Protein AF-J9V862-F1 (afdb_monomer_lite)

Sequence (264 aa):
IEDYFITWKEKFWPTVCDFFGIESTGEDVLMRQYRLLEQPDVGADRIYTGEVARLHSLQTQRPPFDAKNPFLAPIKVNRELHKAGDRSCMHVEFDIEGSKMRYEAGDHLAMYPVNDRDLVERLGKLCNADLETIFSLINTDTDSSKKHPFPCPTTYRTALTHYLEITALPRTHILKELAEYCTEEKDKEFLRFISSTAPEGKAKYQEWIQDSSRNVVHVLEDIPSCHPPIDHVCELLPRLQPRYYSISSSSKLHPTTVHVTAVL

Radius of gyration: 21.97 Å; chains: 1; bounding box: 52×50×64 Å

Secondary structure (DSSP, 8-state):
-HHHHHHHHHHHHHHHHHHHTPPP--------SEEEEE-TT--GGGSBSS-SSSTTTTTS--SPPBTTB-----EEEEEE--SSSS--EEEEEEE-TTS-----TT-EEEE-----HHHHHHHHHHTT--TT-EEEEEES-SS-S--SSSSSSEEHHHIIIIIB-SSSPPPHHHHHHHHTTBSSHHHHHHHHHHTSSSHHHHHHHIIIIIITT--HHHHHHH-TTB---HHHHHHHSPBPPPEEEEB-S-TTT-TTEEEEEEE-

Foldseek 3Di:
DLLVVVVCVVVVPVVVCVVVVHDDPPDPDPDDQWDKDFDPPDDPQQAAQQQQADRCLQVVPDDDADPNRHDPWDWPDWDFPDPDDDWTKIKIKTFQPPNPDFDFQFDKDWAQAWDDQVLLVLLCVLLVHDQQTFMFTAGPPPVDPCGGLGDDRYGNSSLNTRWFDQQDQARLVNLLVQLVQAPDVVLSVLSPQLSDSDPVSVVCVCVPGPVVSDGPSNSSVVRVRRRDNSVVVSSRTHTRGIDMFRFPDGCVVVVRMTMGIGID

InterPro domains:
  IPR003097 Sulfite reductase [NADPH] flavoprotein alpha-component-like, FAD-binding [PF00667] (63-263)
  IPR017927 FAD-binding domain, ferredoxin reductase-type [PS51384] (68-264)
  IPR017938 Riboflavin synthase-like beta-barrel [SSF63380] (33-262)
  IPR023173 NADPH-cytochrome p450 reductase, FAD-binding, alpha-helical domain superfamily [G3DSA:1.20.990.10] (113-241)

Organism: Anopheles funestus (NCBI:txid62324)

Structure (mmCIF, N/CA/C/O backbone):
data_AF-J9V862-F1
#
_entry.id   AF-J9V862-F1
#
loop_
_atom_site.group_PDB
_atom_site.id
_atom_site.type_symbol
_atom_site.label_atom_id
_atom_site.label_alt_id
_atom_site.label_comp_id
_atom_site.label_asym_id
_atom_site.label_entity_id
_atom_site.label_seq_id
_atom_site.pdbx_PDB_ins_code
_atom_site.Cartn_x
_atom_site.Cartn_y
_atom_site.Cartn_z
_atom_site.occupancy
_atom_site.B_iso_or_equiv
_atom_site.auth_seq_id
_atom_site.auth_comp_id
_atom_site.auth_asym_id
_atom_site.auth_atom_id
_atom_site.pdbx_PDB_model_num
ATOM 1 N N . ILE A 1 1 ? -4.295 -14.316 -12.421 1.00 65.81 1 ILE A N 1
ATOM 2 C CA . ILE A 1 1 ? -5.032 -13.102 -12.876 1.00 65.81 1 ILE A CA 1
ATOM 3 C C . ILE A 1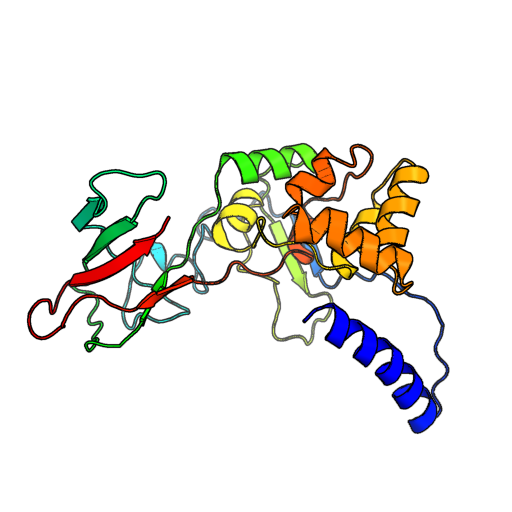 1 ? -4.152 -12.267 -13.800 1.00 65.81 1 ILE A C 1
ATOM 5 O O . ILE A 1 1 ? -4.614 -11.941 -14.884 1.00 65.81 1 ILE A O 1
ATOM 9 N N . GLU A 1 2 ? -2.901 -11.985 -13.417 1.00 75.38 2 GLU A N 1
ATOM 10 C CA . GLU A 1 2 ? -1.942 -11.237 -14.249 1.00 75.38 2 GLU A CA 1
ATOM 11 C C . GLU A 1 2 ? -1.757 -11.855 -15.649 1.00 75.38 2 GLU A C 1
ATOM 13 O O . GLU A 1 2 ? -1.986 -11.174 -16.645 1.00 75.38 2 GLU A O 1
ATOM 18 N N . ASP A 1 3 ? -1.487 -13.162 -15.744 1.00 78.50 3 ASP A N 1
ATOM 19 C CA . ASP A 1 3 ? -1.297 -13.836 -17.042 1.00 78.50 3 ASP A CA 1
ATOM 20 C C . ASP A 1 3 ? -2.509 -13.735 -17.971 1.00 78.50 3 ASP A C 1
ATOM 22 O O . ASP A 1 3 ? -2.362 -13.476 -19.165 1.00 78.50 3 ASP A O 1
ATOM 26 N N . TYR A 1 4 ? -3.721 -13.887 -17.425 1.00 85.06 4 TYR A N 1
ATOM 27 C CA . TYR A 1 4 ? -4.956 -13.741 -18.196 1.00 85.06 4 TYR A CA 1
ATOM 28 C C . TYR A 1 4 ? -5.109 -12.322 -18.746 1.00 85.06 4 TYR A C 1
ATOM 30 O O . TYR A 1 4 ? -5.495 -12.156 -19.903 1.00 85.06 4 TYR A O 1
ATOM 38 N N . PHE A 1 5 ? -4.787 -11.304 -17.940 1.00 87.50 5 PHE A N 1
ATOM 39 C CA . PHE A 1 5 ? -4.826 -9.913 -18.380 1.00 87.50 5 PHE A CA 1
ATOM 40 C C . PHE A 1 5 ? -3.790 -9.640 -19.473 1.00 87.50 5 PHE A C 1
ATOM 42 O O . PHE A 1 5 ? -4.133 -9.032 -20.484 1.00 87.50 5 PHE A O 1
ATOM 49 N N . ILE A 1 6 ? -2.554 -10.124 -19.316 1.00 83.88 6 ILE A N 1
ATOM 50 C CA . ILE A 1 6 ? -1.487 -9.951 -20.311 1.00 83.88 6 ILE A CA 1
ATOM 51 C C . ILE A 1 6 ? -1.879 -10.613 -21.635 1.00 83.88 6 ILE A C 1
ATOM 53 O O . ILE A 1 6 ? -1.882 -9.948 -22.668 1.00 83.88 6 ILE A O 1
ATOM 57 N N . THR A 1 7 ? -2.293 -11.883 -21.606 1.00 86.12 7 THR A N 1
ATOM 58 C CA . THR A 1 7 ? -2.703 -12.616 -22.813 1.00 86.12 7 THR A CA 1
ATOM 59 C C . THR A 1 7 ? -3.922 -11.994 -23.492 1.00 86.12 7 THR A C 1
ATOM 61 O O . THR A 1 7 ? -4.028 -12.025 -24.718 1.00 86.12 7 THR A O 1
ATOM 64 N N . TRP A 1 8 ? -4.848 -11.416 -22.725 1.00 91.56 8 TRP A N 1
ATOM 65 C CA . TRP A 1 8 ? -5.950 -10.644 -23.291 1.00 91.56 8 TRP A CA 1
ATOM 66 C C . TRP A 1 8 ? -5.458 -9.335 -23.927 1.00 91.56 8 TRP A C 1
ATOM 68 O O . TRP A 1 8 ? -5.809 -9.054 -25.072 1.00 91.56 8 TRP A O 1
ATOM 78 N N . LYS A 1 9 ? -4.604 -8.570 -23.233 1.00 88.88 9 LYS A N 1
ATOM 79 C CA . LYS A 1 9 ? -4.073 -7.272 -23.686 1.00 88.88 9 LYS A CA 1
ATOM 80 C C . LYS A 1 9 ? -3.303 -7.395 -25.004 1.00 88.88 9 LYS A C 1
ATOM 82 O O . LYS A 1 9 ? -3.481 -6.560 -25.887 1.00 88.88 9 LYS A O 1
ATOM 87 N N . GLU A 1 10 ? -2.496 -8.447 -25.147 1.00 86.31 10 GLU A N 1
ATOM 88 C CA . GLU A 1 10 ? -1.728 -8.737 -26.368 1.00 86.31 10 GLU A CA 1
ATOM 89 C C . GLU A 1 10 ? -2.613 -8.986 -27.591 1.00 86.31 10 GLU A C 1
ATOM 91 O O . GLU A 1 10 ? -2.208 -8.691 -28.708 1.00 86.31 10 GLU A O 1
ATOM 96 N N . LYS A 1 11 ? -3.827 -9.508 -27.394 1.00 90.06 11 LYS A N 1
ATOM 97 C CA . LYS A 1 11 ? -4.799 -9.698 -28.480 1.00 90.06 11 LYS A CA 1
ATOM 98 C C . LYS A 1 11 ? -5.657 -8.458 -28.698 1.00 90.06 11 LYS A C 1
ATOM 100 O O . LYS A 1 11 ? -6.046 -8.164 -29.826 1.00 90.06 11 LYS A O 1
ATOM 105 N N . PHE A 1 12 ? -5.958 -7.742 -27.618 1.00 93.69 12 PHE A N 1
ATOM 106 C CA . PHE A 1 12 ? -6.838 -6.583 -27.622 1.00 93.69 12 PHE A CA 1
ATOM 107 C C . PHE A 1 12 ? -6.292 -5.445 -28.487 1.00 93.69 12 PHE A C 1
ATOM 109 O O . PHE A 1 12 ? -6.990 -5.003 -29.394 1.00 93.69 12 PHE A O 1
ATOM 116 N N . TRP A 1 13 ? -5.055 -4.995 -28.252 1.00 90.88 13 TRP A N 1
ATOM 117 C CA . TRP A 1 13 ? -4.521 -3.825 -28.959 1.00 90.88 13 TRP A CA 1
ATOM 118 C C . TRP A 1 13 ? -4.380 -4.018 -30.474 1.00 90.88 13 TRP A C 1
ATOM 120 O O . TRP A 1 13 ? -4.854 -3.141 -31.193 1.00 90.88 13 TRP A O 1
ATOM 130 N N . PRO A 1 14 ? -3.852 -5.150 -30.989 1.00 90.69 14 PRO A N 1
ATOM 131 C CA . PRO A 1 14 ? -3.863 -5.414 -32.428 1.00 90.69 14 PRO A CA 1
ATOM 132 C C . PRO A 1 14 ? -5.276 -5.393 -33.018 1.00 90.69 14 PRO A C 1
ATOM 134 O O . PRO A 1 14 ? -5.509 -4.752 -34.034 1.00 90.69 14 PRO A O 1
ATOM 137 N N . THR A 1 15 ? -6.250 -5.993 -32.321 1.00 93.94 15 THR A N 1
ATOM 138 C CA . THR A 1 15 ? -7.655 -5.993 -32.765 1.00 93.94 15 THR A CA 1
ATOM 139 C C . THR A 1 15 ? -8.232 -4.573 -32.850 1.00 93.94 15 THR A C 1
ATOM 141 O O . THR A 1 15 ? -8.989 -4.261 -33.766 1.00 93.94 15 THR A O 1
ATOM 144 N N . VAL A 1 16 ? -7.885 -3.697 -31.902 1.00 94.88 16 VAL A N 1
ATOM 145 C CA . VAL A 1 16 ? -8.297 -2.283 -31.903 1.00 94.88 16 VAL A CA 1
ATOM 146 C C . VAL A 1 16 ? -7.643 -1.523 -33.059 1.00 94.88 16 VAL A C 1
ATOM 148 O O . VAL A 1 16 ? -8.340 -0.808 -33.777 1.00 94.88 16 VAL A O 1
ATOM 151 N N . CYS A 1 17 ? -6.334 -1.694 -33.261 1.00 93.19 17 CYS A N 1
ATOM 152 C CA . CYS A 1 17 ? -5.597 -1.097 -34.376 1.00 93.19 17 CYS A CA 1
ATOM 153 C C . CYS A 1 17 ? -6.209 -1.484 -35.727 1.00 93.19 17 CYS A C 1
ATOM 155 O O . CYS A 1 17 ? -6.505 -0.600 -36.530 1.00 93.19 17 CYS A O 1
ATOM 157 N N . ASP A 1 18 ? -6.492 -2.774 -35.929 1.00 94.31 18 ASP A N 1
ATOM 158 C CA . ASP A 1 18 ? -7.113 -3.289 -37.152 1.00 94.31 18 ASP A CA 1
ATOM 159 C C . ASP A 1 18 ? -8.517 -2.707 -37.369 1.00 94.31 18 ASP A C 1
ATOM 161 O O . ASP A 1 18 ? -8.862 -2.296 -38.477 1.00 94.31 18 ASP A O 1
ATOM 165 N N . PHE A 1 19 ? -9.335 -2.634 -36.313 1.00 96.44 19 PHE A N 1
ATOM 166 C CA . PHE A 1 19 ? -10.707 -2.131 -36.409 1.00 96.44 19 PHE A CA 1
ATOM 167 C C . PHE A 1 19 ? -10.773 -0.634 -36.743 1.00 96.44 19 PHE A C 1
ATOM 169 O O . PHE A 1 19 ? -11.616 -0.217 -37.538 1.00 96.44 19 PHE A O 1
ATOM 176 N N . PHE A 1 20 ? -9.905 0.180 -36.138 1.00 96.62 20 PHE A N 1
ATOM 177 C CA . PHE A 1 20 ? -9.892 1.631 -36.346 1.00 96.62 20 PHE A CA 1
ATOM 178 C C . PHE A 1 20 ? -8.944 2.090 -37.465 1.00 96.62 20 PHE A C 1
ATOM 180 O O . PHE A 1 20 ? -8.918 3.281 -37.770 1.00 96.62 20 PHE A O 1
ATOM 187 N N . GLY A 1 21 ? -8.180 1.181 -38.083 1.00 94.31 21 GLY A N 1
ATOM 188 C CA . GLY A 1 21 ? -7.193 1.515 -39.114 1.00 94.31 21 GLY A CA 1
ATOM 189 C C . GLY A 1 21 ? -6.036 2.369 -38.583 1.00 94.31 21 GLY A C 1
ATOM 190 O O . GLY A 1 21 ? -5.587 3.285 -39.267 1.00 94.31 21 GLY A O 1
ATOM 191 N N . ILE A 1 22 ? -5.600 2.113 -37.346 1.00 93.94 22 ILE A N 1
ATOM 192 C CA . ILE A 1 22 ? -4.531 2.859 -36.669 1.00 93.94 22 ILE A CA 1
ATOM 193 C C . ILE A 1 22 ? -3.251 2.024 -36.690 1.00 93.94 22 ILE A C 1
ATOM 195 O O . ILE A 1 22 ? -3.244 0.890 -36.214 1.00 93.94 22 ILE A O 1
ATOM 199 N N . GLU A 1 23 ? -2.152 2.601 -37.170 1.00 86.31 23 GLU A N 1
ATOM 200 C CA . GLU A 1 23 ? -0.832 1.975 -37.082 1.00 86.31 23 GLU A CA 1
ATOM 201 C C . GLU A 1 23 ? -0.247 2.143 -35.674 1.00 86.31 23 GLU A C 1
ATOM 203 O O . GLU A 1 23 ? -0.228 3.239 -35.110 1.00 86.31 23 GLU A O 1
ATOM 208 N N . SER A 1 24 ? 0.236 1.046 -35.091 1.00 79.94 24 SER A N 1
ATOM 209 C CA . SER A 1 24 ? 0.990 1.104 -33.841 1.00 79.94 24 SER A CA 1
ATOM 210 C C . SER A 1 24 ? 2.386 1.655 -34.116 1.00 79.94 24 SER A C 1
ATOM 212 O O . SER A 1 24 ? 3.077 1.169 -35.008 1.00 79.94 24 SER A O 1
ATOM 214 N N . THR A 1 25 ? 2.835 2.620 -33.315 1.00 75.56 25 THR A N 1
ATOM 215 C CA . THR A 1 25 ? 4.217 3.118 -33.374 1.00 75.56 25 THR A CA 1
ATOM 216 C C . THR A 1 25 ? 5.233 2.087 -32.877 1.00 75.56 25 THR A C 1
ATOM 218 O O . THR A 1 25 ? 6.427 2.281 -33.064 1.00 75.56 25 THR A O 1
ATOM 221 N N . GLY A 1 26 ? 4.785 0.990 -32.247 1.00 64.62 26 GLY A N 1
ATOM 222 C CA . GLY A 1 26 ? 5.646 -0.084 -31.736 1.00 64.62 26 GLY A CA 1
ATOM 223 C C . GLY A 1 26 ? 6.541 0.315 -30.557 1.00 64.62 26 GLY A C 1
ATOM 224 O O . GLY A 1 26 ? 7.265 -0.527 -30.029 1.00 64.62 26 GLY A O 1
ATOM 225 N N . GLU A 1 27 ? 6.492 1.574 -30.125 1.00 61.88 27 GLU A N 1
ATOM 226 C CA . GLU A 1 27 ? 7.289 2.085 -29.019 1.00 61.88 27 GLU A CA 1
ATOM 227 C C . GLU A 1 27 ? 6.537 1.888 -27.700 1.00 61.88 27 GLU A C 1
ATOM 229 O O . GLU A 1 27 ? 5.547 2.563 -27.412 1.00 61.88 27 GLU A O 1
ATOM 234 N N . ASP A 1 28 ? 7.032 0.971 -26.868 1.00 65.00 28 ASP A N 1
ATOM 235 C CA . ASP A 1 28 ? 6.706 0.955 -25.443 1.00 65.00 28 ASP A CA 1
ATOM 236 C C . ASP A 1 28 ? 7.384 2.162 -24.779 1.00 65.00 28 ASP A C 1
ATOM 238 O O . ASP A 1 28 ? 8.475 2.059 -24.216 1.00 65.00 28 ASP A O 1
ATOM 242 N N . VAL A 1 29 ? 6.755 3.333 -24.881 1.00 68.25 29 VAL A N 1
ATOM 243 C CA . VAL A 1 29 ? 7.238 4.534 -24.199 1.00 68.25 29 VAL A CA 1
ATOM 244 C C . VAL A 1 29 ? 6.840 4.443 -22.731 1.00 68.25 29 VAL A C 1
ATOM 246 O O . VAL A 1 29 ? 5.661 4.546 -22.386 1.00 68.25 29 VAL A O 1
ATOM 249 N N . LEU A 1 30 ? 7.831 4.268 -21.860 1.00 76.25 30 LEU A N 1
ATOM 250 C CA . LEU A 1 30 ? 7.638 4.384 -20.420 1.00 76.25 30 LEU A CA 1
ATOM 251 C C . LEU A 1 30 ? 7.432 5.867 -20.086 1.00 76.25 30 LEU A C 1
ATOM 253 O O . LEU A 1 30 ? 8.374 6.663 -20.086 1.00 76.25 30 LEU A O 1
ATOM 257 N N . MET A 1 31 ? 6.175 6.261 -19.886 1.00 85.62 31 MET A N 1
ATOM 258 C CA . MET A 1 31 ? 5.800 7.630 -19.539 1.00 85.62 31 MET A CA 1
ATOM 259 C C . MET A 1 31 ? 5.278 7.687 -18.116 1.00 85.62 31 MET A C 1
ATOM 261 O O . MET A 1 31 ? 4.327 6.995 -17.757 1.00 85.62 31 MET A O 1
ATOM 265 N N . ARG A 1 32 ? 5.854 8.599 -17.335 1.00 93.81 32 ARG A N 1
ATOM 266 C CA . ARG A 1 32 ? 5.385 8.871 -15.983 1.00 93.81 32 ARG A CA 1
ATOM 267 C C . ARG A 1 32 ? 4.006 9.514 -15.987 1.00 93.81 32 ARG A C 1
ATOM 269 O O . ARG A 1 32 ? 3.769 10.531 -16.642 1.00 93.81 32 ARG A O 1
ATOM 276 N N . GLN A 1 33 ? 3.115 8.943 -15.190 1.00 95.62 33 GLN A N 1
ATOM 277 C CA . GLN A 1 33 ? 1.781 9.464 -14.933 1.00 95.62 33 GLN A CA 1
ATOM 278 C C . GLN A 1 33 ? 1.810 10.632 -13.941 1.00 95.62 33 GLN A C 1
ATOM 280 O O . GLN A 1 33 ? 0.914 11.476 -13.962 1.00 95.62 33 GLN A O 1
ATOM 285 N N . TYR A 1 34 ? 2.818 10.709 -13.069 1.00 97.94 34 TYR A N 1
ATOM 286 C CA . TYR A 1 34 ? 2.935 11.794 -12.100 1.00 97.94 34 TYR A CA 1
ATOM 287 C C . TYR A 1 34 ? 4.297 12.476 -12.186 1.00 97.94 34 TYR A C 1
ATOM 289 O O . TYR A 1 34 ? 5.336 11.843 -12.354 1.00 97.94 34 TYR A O 1
ATOM 297 N N . ARG A 1 35 ? 4.293 13.799 -12.019 1.00 97.50 35 ARG A N 1
ATOM 298 C CA . ARG A 1 35 ? 5.508 14.586 -11.804 1.00 97.50 35 ARG A CA 1
ATOM 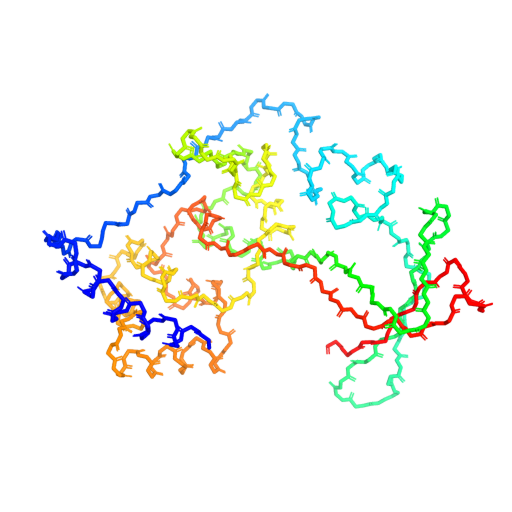299 C C . ARG A 1 35 ? 5.760 14.767 -10.310 1.00 97.50 35 ARG A C 1
ATOM 301 O O . ARG A 1 35 ? 4.823 15.033 -9.550 1.00 97.50 35 ARG A O 1
ATOM 308 N N . LEU A 1 36 ? 7.024 14.682 -9.913 1.00 98.50 36 LEU A N 1
ATOM 309 C CA . LEU A 1 36 ? 7.473 14.980 -8.559 1.00 98.50 36 LEU A CA 1
ATOM 310 C C . LEU A 1 36 ? 7.444 16.491 -8.291 1.00 98.50 36 LEU A C 1
ATOM 312 O O . LEU A 1 36 ? 7.844 17.302 -9.129 1.00 98.50 36 LEU A O 1
ATOM 316 N N . LEU A 1 37 ? 6.979 16.864 -7.102 1.00 98.25 37 LEU A N 1
ATOM 317 C CA . LEU A 1 37 ? 7.149 18.187 -6.520 1.00 98.25 37 LEU A CA 1
ATOM 318 C C . LEU A 1 37 ? 7.601 18.021 -5.067 1.00 98.25 37 LEU A C 1
ATOM 320 O O . LEU A 1 37 ? 6.791 17.649 -4.219 1.00 98.25 37 LEU A O 1
ATOM 324 N N . GLU A 1 38 ? 8.867 18.308 -4.780 1.00 97.88 38 GLU A N 1
ATOM 325 C CA . GLU A 1 38 ? 9.378 18.399 -3.408 1.00 97.88 38 GLU A CA 1
ATOM 326 C C . GLU A 1 38 ? 8.973 19.729 -2.770 1.00 97.88 38 GLU A C 1
ATOM 328 O O . GLU A 1 38 ? 8.908 20.767 -3.435 1.00 97.88 38 GLU A O 1
ATOM 333 N N . GLN A 1 39 ? 8.632 19.692 -1.483 1.00 95.88 39 GLN A N 1
ATOM 334 C CA . GLN A 1 39 ? 8.002 20.813 -0.788 1.00 95.88 39 GLN A CA 1
ATOM 335 C C . GLN A 1 39 ? 8.539 20.972 0.649 1.00 95.88 39 GLN A C 1
ATOM 337 O O . GLN A 1 39 ? 7.772 20.819 1.603 1.00 95.88 39 GLN A O 1
ATOM 342 N N . PRO A 1 40 ? 9.835 21.298 0.827 1.00 93.75 40 PRO A N 1
ATOM 343 C CA . PRO A 1 40 ? 10.483 21.344 2.144 1.00 93.75 40 PRO A CA 1
ATOM 344 C C . PRO A 1 40 ? 9.881 22.388 3.101 1.00 93.75 40 PRO A C 1
ATOM 346 O O . PRO A 1 40 ? 9.908 22.198 4.312 1.00 93.75 40 PRO A O 1
ATOM 349 N N . ASP A 1 41 ? 9.286 23.461 2.570 1.00 94.69 41 ASP A N 1
ATOM 350 C CA . ASP A 1 41 ? 8.751 24.580 3.363 1.00 94.69 41 ASP A CA 1
ATOM 351 C C . ASP A 1 41 ? 7.252 24.444 3.706 1.00 94.69 41 ASP A C 1
ATOM 353 O O . ASP A 1 41 ? 6.609 25.386 4.189 1.00 94.69 41 ASP A O 1
ATOM 357 N N . VAL A 1 42 ? 6.631 23.293 3.420 1.00 94.69 42 VAL A N 1
ATOM 358 C CA . VAL A 1 42 ? 5.222 23.074 3.765 1.00 94.69 42 VAL A CA 1
ATOM 359 C C . VAL A 1 42 ? 5.084 22.913 5.276 1.00 94.69 42 VAL A C 1
ATOM 361 O O . VAL A 1 42 ? 5.603 21.978 5.871 1.00 94.69 42 VAL A O 1
ATOM 364 N N . GLY A 1 43 ? 4.341 23.830 5.899 1.00 94.62 43 GLY A N 1
ATOM 365 C CA . GLY A 1 43 ? 3.949 23.721 7.307 1.00 94.62 43 GLY A CA 1
ATOM 366 C C . GLY A 1 43 ? 3.317 22.366 7.645 1.00 94.62 43 GLY A C 1
ATOM 367 O O . GLY A 1 43 ? 2.507 21.843 6.878 1.00 94.62 43 GLY A O 1
ATOM 368 N N . ALA A 1 44 ? 3.682 21.816 8.806 1.00 93.06 44 ALA A N 1
ATOM 369 C CA . ALA A 1 44 ? 3.274 20.483 9.257 1.00 93.06 44 ALA A CA 1
ATOM 370 C C . ALA A 1 44 ? 1.747 20.286 9.317 1.00 93.06 44 ALA A C 1
ATOM 372 O O . ALA A 1 44 ? 1.249 19.182 9.127 1.00 93.06 44 ALA A O 1
ATOM 373 N N . ASP A 1 45 ? 0.989 21.367 9.505 1.00 94.94 45 ASP A N 1
ATOM 374 C CA . ASP A 1 45 ? -0.474 21.394 9.488 1.00 94.94 45 ASP A CA 1
ATOM 375 C C . ASP A 1 45 ? -1.087 21.155 8.098 1.00 94.94 45 ASP A C 1
ATOM 377 O O . ASP A 1 45 ? -2.306 21.065 7.977 1.00 94.94 45 ASP A O 1
ATOM 381 N N . ARG A 1 46 ? -0.276 21.056 7.042 1.00 97.00 46 ARG A N 1
ATOM 382 C CA . ARG A 1 46 ? -0.718 20.772 5.668 1.00 97.00 46 ARG A CA 1
ATOM 383 C C . ARG A 1 46 ? -0.236 19.419 5.143 1.00 97.00 46 ARG A C 1
ATOM 385 O O . ARG A 1 46 ? -0.534 19.088 3.998 1.00 97.00 46 ARG A O 1
ATOM 392 N N . ILE A 1 47 ? 0.492 18.656 5.958 1.00 98.12 47 ILE A N 1
ATOM 393 C CA . ILE A 1 47 ? 1.112 17.385 5.576 1.00 98.12 47 ILE A CA 1
ATOM 394 C C . ILE A 1 47 ? 0.234 16.232 6.057 1.00 98.12 47 ILE A C 1
ATOM 396 O O . ILE A 1 47 ? -0.104 16.152 7.235 1.00 98.12 47 ILE A O 1
ATOM 400 N N . TYR A 1 48 ? -0.111 15.322 5.151 1.00 98.62 48 TYR A N 1
ATOM 401 C CA . TYR A 1 48 ? -0.781 14.077 5.508 1.00 98.62 48 TYR A CA 1
ATOM 402 C C . TYR A 1 48 ? 0.171 13.145 6.257 1.00 98.62 48 TYR A C 1
ATOM 404 O O . TYR A 1 48 ? 1.311 12.945 5.832 1.00 98.62 48 TYR A O 1
ATOM 412 N N . THR A 1 49 ? -0.335 12.519 7.317 1.00 98.12 49 THR A N 1
ATOM 413 C CA . THR A 1 49 ? 0.418 11.681 8.270 1.00 98.12 49 THR A CA 1
ATOM 414 C C . THR A 1 49 ? -0.131 10.253 8.387 1.00 98.12 49 THR A C 1
ATOM 416 O O . THR A 1 49 ? 0.250 9.510 9.285 1.00 98.12 49 THR A O 1
ATOM 419 N N . GLY A 1 50 ? -1.017 9.852 7.472 1.00 97.88 50 GLY A N 1
ATOM 420 C CA . GLY A 1 50 ? -1.590 8.504 7.385 1.00 97.88 50 GLY A CA 1
ATOM 421 C C . GLY A 1 50 ? -3.103 8.493 7.155 1.00 97.88 50 GLY A C 1
ATOM 422 O O . GLY A 1 50 ? -3.700 7.428 7.001 1.00 97.88 50 GLY A O 1
ATOM 423 N N . GLU A 1 51 ? -3.752 9.660 7.129 1.00 97.94 51 GLU A N 1
ATOM 424 C CA . GLU A 1 51 ? -5.188 9.770 6.899 1.00 97.94 51 GLU A CA 1
ATOM 425 C C . GLU A 1 51 ? -5.581 9.312 5.491 1.00 97.94 51 GLU A C 1
ATOM 427 O O . GLU A 1 51 ? -4.913 9.609 4.506 1.00 97.94 51 GLU A O 1
ATOM 432 N N . VAL A 1 52 ? -6.723 8.629 5.371 1.00 96.56 52 VAL A N 1
ATOM 433 C CA . VAL A 1 52 ? -7.144 8.010 4.101 1.00 96.56 52 VAL A CA 1
ATOM 434 C C . VAL A 1 52 ? -7.559 9.039 3.045 1.00 96.56 52 VAL A C 1
ATOM 436 O O . VAL A 1 52 ? -7.345 8.818 1.850 1.00 96.56 52 VAL A O 1
ATOM 439 N N . ALA A 1 53 ? -8.192 10.138 3.465 1.00 95.38 53 ALA A N 1
ATOM 440 C CA . ALA A 1 53 ? -8.771 11.110 2.539 1.00 95.38 53 ALA A CA 1
ATOM 441 C C . ALA A 1 53 ? -8.691 12.554 3.033 1.00 95.38 53 ALA A C 1
ATOM 443 O O . ALA A 1 53 ? -8.144 13.404 2.340 1.00 95.38 53 ALA A O 1
ATOM 444 N N . ARG A 1 54 ? -9.267 12.859 4.201 1.00 96.69 54 ARG A N 1
ATOM 445 C CA . ARG A 1 54 ? -9.310 14.226 4.727 1.00 96.69 54 ARG A CA 1
ATOM 446 C C . ARG A 1 54 ? -8.143 14.456 5.683 1.00 96.69 54 ARG A C 1
ATOM 448 O O . ARG A 1 54 ? -8.004 13.734 6.663 1.00 96.69 54 ARG A O 1
ATOM 455 N N . LEU A 1 55 ? -7.380 15.514 5.436 1.00 97.56 55 LEU A N 1
ATOM 456 C CA . LEU A 1 55 ? -6.302 15.949 6.318 1.00 97.56 55 LEU A CA 1
ATOM 457 C C . LEU A 1 55 ? -6.792 16.147 7.766 1.00 97.56 55 LEU A C 1
ATOM 459 O O . LEU A 1 55 ? -7.867 16.717 7.992 1.00 97.56 55 LEU A O 1
ATOM 463 N N . HIS A 1 56 ? -6.007 15.664 8.730 1.00 96.69 56 HIS A N 1
ATOM 464 C CA . HIS A 1 56 ? -6.285 15.658 10.170 1.00 96.69 56 HIS A CA 1
ATOM 465 C C . HIS A 1 56 ? -7.504 14.837 10.602 1.00 96.69 56 HIS A C 1
ATOM 467 O O . HIS A 1 56 ? -7.932 14.947 11.753 1.00 96.69 56 HIS A O 1
ATOM 473 N N . SER A 1 57 ? -8.091 13.997 9.737 1.00 97.19 57 SER A N 1
ATOM 474 C CA . SER A 1 57 ? -9.260 13.187 10.115 1.00 97.19 57 SER A CA 1
ATOM 475 C C . SER A 1 57 ? -8.948 12.175 11.214 1.00 97.19 57 SER A C 1
ATOM 477 O O . SER A 1 57 ? -9.821 11.884 12.027 1.00 97.19 57 SER A O 1
ATOM 479 N N . LEU A 1 58 ? -7.714 11.668 11.282 1.00 95.88 58 LEU A N 1
ATOM 480 C CA . LEU A 1 58 ? -7.273 10.768 12.352 1.00 95.88 58 LEU A CA 1
ATOM 481 C C . LEU A 1 58 ? -7.073 11.496 13.692 1.00 95.88 58 LEU A C 1
ATOM 483 O O . LEU A 1 58 ? -7.262 10.894 14.742 1.00 95.88 58 LEU A O 1
ATOM 487 N N . GLN A 1 59 ? -6.773 12.798 13.675 1.00 95.06 59 GLN A N 1
ATOM 488 C CA . GLN A 1 59 ? -6.656 13.618 14.889 1.00 95.06 59 GLN A CA 1
ATOM 489 C C . GLN A 1 59 ? -8.026 14.123 15.364 1.00 95.06 59 GLN A C 1
ATOM 491 O O . GLN A 1 59 ? -8.330 14.129 16.553 1.00 95.06 59 GLN A O 1
ATOM 496 N N . THR A 1 60 ? -8.876 14.548 14.424 1.00 95.94 60 THR A N 1
ATOM 497 C CA . THR A 1 60 ? -10.221 15.069 14.694 1.00 95.94 60 THR A CA 1
ATOM 498 C C . THR A 1 60 ? -11.276 14.132 14.116 1.00 95.94 60 THR A C 1
ATOM 500 O O . THR A 1 60 ? -11.824 14.359 13.033 1.00 95.94 60 THR A O 1
ATOM 503 N N . GLN A 1 61 ? -11.595 13.089 14.875 1.00 96.94 61 GLN A N 1
ATOM 504 C CA . GLN A 1 61 ? -12.572 12.071 14.498 1.00 96.94 61 GLN A CA 1
ATOM 505 C C . GLN A 1 61 ? -14.003 12.618 14.600 1.00 96.94 61 GLN A C 1
ATOM 507 O O . GLN A 1 61 ? -14.446 13.068 15.659 1.00 96.94 61 GLN A O 1
ATOM 512 N N . ARG A 1 62 ? -14.744 12.595 13.487 1.00 95.81 62 ARG A N 1
ATOM 513 C CA . ARG A 1 62 ? -16.155 13.013 13.434 1.00 95.81 62 ARG A CA 1
ATOM 514 C C . ARG A 1 62 ? -16.978 11.980 12.664 1.00 95.81 62 ARG A C 1
ATOM 516 O O . ARG A 1 62 ? -16.583 11.664 11.545 1.00 95.81 62 ARG A O 1
ATOM 523 N N . PRO A 1 63 ? -18.110 11.496 13.205 1.00 95.69 63 PRO A N 1
ATOM 524 C CA . PRO A 1 63 ? -18.986 10.581 12.481 1.00 95.69 63 PRO A CA 1
ATOM 525 C C . PRO A 1 63 ? -19.690 11.284 11.299 1.00 95.69 63 PRO A C 1
ATOM 527 O O . PRO A 1 63 ? -19.855 12.508 11.336 1.00 95.69 63 PRO A O 1
ATOM 530 N N . PRO A 1 64 ? -20.182 10.534 10.294 1.00 96.62 64 PRO A N 1
ATOM 531 C CA . PRO A 1 64 ? -20.127 9.073 10.187 1.00 96.62 64 PRO A CA 1
ATOM 532 C C . PRO A 1 64 ? -18.722 8.556 9.845 1.00 96.62 64 PRO A C 1
ATOM 534 O O . PRO A 1 64 ? -17.928 9.262 9.222 1.00 96.62 64 PRO A O 1
ATOM 537 N N . PHE A 1 65 ? -18.430 7.327 10.275 1.00 98.00 65 PHE A N 1
ATOM 538 C CA . PHE A 1 65 ? -17.193 6.624 9.941 1.00 98.00 65 PHE A CA 1
ATOM 539 C C . PHE A 1 65 ? -17.456 5.611 8.828 1.00 98.00 65 PHE A C 1
ATOM 541 O O . PHE A 1 65 ? -18.445 4.879 8.871 1.00 98.00 65 PHE A O 1
ATOM 548 N N . ASP A 1 66 ? -16.588 5.608 7.824 1.00 97.25 66 ASP A N 1
ATOM 549 C CA . ASP A 1 66 ? -16.678 4.777 6.625 1.00 97.25 66 ASP A CA 1
ATOM 550 C C . ASP A 1 66 ? -15.276 4.540 6.031 1.00 97.25 66 ASP A C 1
ATOM 552 O O . ASP A 1 66 ? -14.260 4.871 6.643 1.00 97.25 66 ASP A O 1
ATOM 556 N N . ALA A 1 67 ? -15.198 3.983 4.820 1.00 96.62 67 ALA A N 1
ATOM 557 C CA . ALA A 1 67 ? -13.925 3.709 4.151 1.00 96.62 67 ALA A CA 1
ATOM 558 C C . ALA A 1 67 ? -13.053 4.962 3.904 1.00 96.62 67 ALA A C 1
ATOM 560 O O . ALA A 1 67 ? -11.840 4.847 3.785 1.00 96.62 67 ALA A O 1
ATOM 561 N N . LYS A 1 68 ? -13.625 6.168 3.811 1.00 96.31 68 LYS A N 1
ATOM 562 C CA . LYS A 1 68 ? -12.868 7.420 3.612 1.00 96.31 68 LYS A CA 1
ATOM 563 C C . LYS A 1 68 ? -12.562 8.138 4.927 1.00 96.31 68 LYS A C 1
ATOM 565 O O . LYS A 1 68 ? -11.721 9.037 4.946 1.00 96.31 68 LYS A O 1
ATOM 570 N N . ASN A 1 69 ? -13.236 7.758 6.006 1.00 97.56 69 ASN A N 1
ATOM 571 C CA . ASN A 1 69 ? -13.077 8.310 7.343 1.00 97.56 69 ASN A CA 1
ATOM 572 C C . ASN A 1 69 ? -13.152 7.171 8.376 1.00 97.56 69 ASN A C 1
ATOM 574 O O . ASN A 1 69 ? -14.197 7.000 9.006 1.00 97.56 69 ASN A O 1
ATOM 578 N N . PRO A 1 70 ? -12.096 6.350 8.521 1.00 97.62 70 PRO A N 1
ATOM 579 C CA . PRO A 1 70 ? -12.114 5.227 9.451 1.00 97.62 70 PRO A CA 1
ATOM 580 C C . PRO A 1 70 ? -12.132 5.707 10.907 1.00 97.62 70 PRO A C 1
ATOM 582 O O . PRO A 1 70 ? -11.585 6.766 11.233 1.00 97.62 70 PRO A O 1
ATOM 585 N N . PHE A 1 71 ? -12.741 4.898 11.777 1.00 98.31 71 PHE A N 1
ATOM 586 C CA . PHE A 1 71 ? -12.722 5.116 13.219 1.00 98.31 71 PHE A CA 1
ATOM 587 C C . PHE A 1 71 ? -11.451 4.527 13.845 1.00 98.31 71 PHE A C 1
ATOM 589 O O . PHE A 1 71 ? -11.142 3.355 13.622 1.00 98.31 71 PHE A O 1
ATOM 596 N N . LEU A 1 72 ? -10.741 5.304 14.663 1.00 97.88 72 LEU A N 1
ATOM 597 C CA . LEU A 1 72 ? -9.605 4.818 15.452 1.00 97.88 72 LEU A CA 1
ATOM 598 C C . LEU A 1 72 ? -10.085 4.088 16.715 1.00 97.88 72 LEU A C 1
ATOM 600 O O . LEU A 1 72 ? -10.076 4.647 17.809 1.00 97.88 72 LEU A O 1
ATOM 604 N N . ALA A 1 73 ? -10.518 2.838 16.545 1.00 98.06 73 ALA A N 1
ATOM 605 C CA . ALA A 1 73 ? -11.009 1.991 17.629 1.00 98.06 73 ALA A CA 1
ATOM 606 C C . ALA A 1 73 ? -9.868 1.501 18.549 1.00 98.06 73 ALA A C 1
ATOM 608 O O . ALA A 1 73 ? -8.968 0.802 18.071 1.00 98.06 73 ALA A O 1
ATOM 609 N N . PRO A 1 74 ? -9.895 1.795 19.864 1.00 98.06 74 PRO A N 1
ATOM 610 C CA . PRO A 1 74 ? -8.955 1.211 20.817 1.00 98.06 74 PRO A CA 1
ATOM 611 C C . PRO A 1 74 ? -9.071 -0.316 20.889 1.00 98.06 74 PRO A C 1
ATOM 613 O O . PRO A 1 74 ? -10.171 -0.868 20.876 1.00 98.06 74 PRO A O 1
ATOM 616 N N . ILE A 1 75 ? -7.941 -1.006 21.040 1.00 98.25 75 ILE A N 1
ATOM 617 C CA . ILE A 1 75 ? -7.922 -2.453 21.285 1.00 98.25 75 ILE A CA 1
ATOM 618 C C . ILE A 1 75 ? -8.112 -2.697 22.787 1.00 98.25 75 ILE A C 1
ATOM 620 O O . ILE A 1 75 ? -7.254 -2.331 23.589 1.00 98.25 75 ILE A O 1
ATOM 624 N N . LYS A 1 76 ? -9.231 -3.323 23.171 1.00 97.88 76 LYS A N 1
ATOM 625 C CA . LYS A 1 76 ? -9.546 -3.684 24.568 1.00 97.88 76 LYS A CA 1
ATOM 626 C C . LYS A 1 76 ? -8.970 -5.039 24.966 1.00 97.88 76 LYS A C 1
ATOM 628 O O . LYS A 1 76 ? -8.534 -5.218 26.099 1.00 97.88 76 LYS A O 1
ATOM 633 N N . VAL A 1 77 ? -8.977 -5.991 24.039 1.00 98.19 77 VAL A N 1
ATOM 634 C CA . VAL A 1 77 ? -8.470 -7.350 24.254 1.00 98.19 77 VAL A CA 1
ATOM 635 C C . VAL A 1 77 ? -7.636 -7.745 23.049 1.00 98.19 77 VAL A C 1
ATOM 637 O O . VAL A 1 77 ? -8.030 -7.490 21.916 1.00 98.19 77 VAL A O 1
ATOM 640 N N . ASN A 1 78 ? -6.500 -8.384 23.306 1.00 97.38 78 ASN A N 1
ATOM 641 C CA . ASN A 1 78 ? -5.666 -9.029 22.303 1.00 97.38 78 ASN A CA 1
ATOM 642 C C . ASN A 1 78 ? -5.038 -10.268 22.948 1.00 97.38 78 ASN A C 1
ATOM 644 O O . ASN A 1 78 ? -4.180 -10.136 23.822 1.00 97.38 78 ASN A O 1
ATOM 648 N N . ARG A 1 79 ? -5.528 -11.462 22.605 1.00 97.00 79 ARG A N 1
ATOM 649 C CA . ARG A 1 79 ? -5.074 -12.709 23.235 1.00 97.00 79 ARG A CA 1
ATOM 650 C C . ARG A 1 79 ? -5.002 -13.863 22.250 1.00 97.00 79 ARG A C 1
ATOM 652 O O . ARG A 1 79 ? -5.848 -13.992 21.369 1.00 97.00 79 ARG A O 1
ATOM 659 N N . GLU A 1 80 ? -4.037 -14.737 22.484 1.00 97.38 80 GLU A N 1
ATOM 660 C CA . GLU A 1 80 ? -3.873 -15.988 21.753 1.00 97.38 80 GLU A CA 1
ATOM 661 C C . GLU A 1 80 ? -5.011 -16.976 22.091 1.00 97.38 80 GLU A C 1
ATOM 663 O O . GLU A 1 80 ? -5.453 -17.095 23.243 1.00 97.38 80 GLU A O 1
ATOM 668 N N . LEU A 1 81 ? -5.513 -17.665 21.067 1.00 96.69 81 LEU A N 1
ATOM 669 C CA . LEU A 1 81 ? -6.534 -18.708 21.157 1.00 96.69 81 LEU A CA 1
ATOM 670 C C . LEU A 1 81 ? -5.919 -20.102 21.114 1.00 96.69 81 LEU A C 1
ATOM 672 O O . LEU A 1 81 ? -6.433 -21.012 21.775 1.00 96.69 81 LEU A O 1
ATOM 676 N N . HIS A 1 82 ? -4.840 -20.289 20.353 1.00 94.75 82 HIS A N 1
ATOM 677 C CA . HIS A 1 82 ? -4.136 -21.559 20.334 1.00 94.75 82 HIS A CA 1
ATOM 678 C C . HIS A 1 82 ? -3.334 -21.748 21.624 1.00 94.75 82 HIS A C 1
ATOM 680 O O . HIS A 1 82 ? -2.688 -20.848 22.142 1.00 94.75 82 HIS A O 1
ATOM 686 N N . LYS A 1 83 ? -3.363 -22.962 22.173 1.00 92.31 83 LYS A N 1
ATOM 687 C CA . LYS A 1 83 ? -2.593 -23.301 23.384 1.00 92.31 83 LYS A CA 1
ATOM 688 C C . LYS A 1 83 ? -1.272 -24.008 23.073 1.00 92.31 83 LYS A C 1
ATOM 690 O O . LYS A 1 83 ? -0.465 -24.195 23.976 1.00 92.31 83 LYS A O 1
ATOM 695 N N . ALA A 1 84 ? -1.094 -24.450 21.828 1.00 89.06 84 ALA A N 1
ATOM 696 C CA . ALA A 1 84 ? 0.076 -25.157 21.319 1.00 89.06 84 ALA A CA 1
ATOM 697 C C . ALA A 1 84 ? 0.049 -25.184 19.778 1.00 89.06 84 ALA A C 1
ATOM 699 O O . ALA A 1 84 ? -1.006 -24.968 19.175 1.00 89.06 84 ALA A O 1
ATOM 700 N N . GLY A 1 85 ? 1.184 -25.535 19.168 1.00 88.12 85 GLY A N 1
ATOM 701 C CA . GLY A 1 85 ? 1.367 -25.659 17.719 1.00 88.12 85 GLY A CA 1
ATOM 702 C C . GLY A 1 85 ? 2.106 -24.472 17.096 1.00 88.12 85 GLY A C 1
ATOM 703 O O . GLY A 1 85 ? 2.426 -23.506 17.781 1.00 88.12 85 GLY A O 1
ATOM 704 N N . ASP A 1 86 ? 2.353 -24.560 15.788 1.00 91.06 86 ASP A N 1
ATOM 705 C CA . ASP A 1 86 ? 3.240 -23.631 15.063 1.00 91.06 86 ASP A CA 1
ATOM 706 C C . ASP A 1 86 ? 2.510 -22.425 14.446 1.00 91.06 86 ASP A C 1
ATOM 708 O O . ASP A 1 86 ? 3.119 -21.590 13.786 1.00 91.06 86 ASP A O 1
ATOM 712 N N . ARG A 1 87 ? 1.185 -22.341 14.621 1.00 93.31 87 ARG A N 1
ATOM 713 C CA . ARG A 1 87 ? 0.343 -21.253 14.099 1.00 93.31 87 ARG A CA 1
ATOM 714 C C . ARG A 1 87 ? -0.208 -20.427 15.248 1.00 93.31 87 ARG A C 1
ATOM 716 O O . ARG A 1 87 ? -0.652 -21.005 16.240 1.00 93.31 87 ARG A O 1
ATOM 723 N N . SER A 1 88 ? -0.293 -19.116 15.065 1.00 93.38 88 SER A N 1
ATOM 724 C CA . SER A 1 88 ? -0.938 -18.202 16.011 1.00 93.38 88 SER A CA 1
ATOM 725 C C . SER A 1 88 ? -2.357 -17.871 15.549 1.00 93.38 88 SER A C 1
ATOM 727 O O . SER A 1 88 ? -2.593 -17.632 14.364 1.00 93.38 88 SER A O 1
ATOM 729 N N . CYS A 1 89 ? -3.325 -17.897 16.464 1.00 96.44 89 CYS A N 1
ATOM 730 C CA . CYS A 1 89 ? -4.688 -17.455 16.205 1.00 96.44 89 CYS A CA 1
ATOM 731 C C . CYS A 1 89 ? -5.138 -16.495 17.301 1.00 96.44 89 CYS A C 1
ATOM 733 O O . CYS A 1 89 ? -5.284 -16.865 18.460 1.00 96.44 89 CYS A O 1
ATOM 735 N N . MET A 1 90 ? -5.409 -15.251 16.933 1.00 97.19 90 MET A N 1
ATOM 736 C CA . MET A 1 90 ? -5.700 -14.186 17.881 1.00 97.19 90 MET A CA 1
ATOM 737 C C . MET A 1 90 ? -7.197 -13.908 17.975 1.00 97.19 90 MET A C 1
ATOM 739 O O . MET A 1 90 ? -7.918 -13.897 16.975 1.00 97.19 90 MET A O 1
ATOM 743 N N . HIS A 1 91 ? -7.644 -13.622 19.195 1.00 98.12 91 HIS A N 1
ATOM 744 C CA . HIS A 1 91 ? -8.910 -12.956 19.483 1.00 98.12 91 HIS A CA 1
ATOM 745 C C . HIS A 1 91 ? -8.634 -11.507 19.859 1.00 98.12 91 HIS A C 1
ATOM 747 O O . HIS A 1 91 ? -7.919 -11.243 20.832 1.00 98.12 91 HIS A O 1
ATOM 753 N N . VAL A 1 92 ? -9.220 -10.586 19.098 1.00 98.44 92 VAL A N 1
ATOM 754 C CA . VAL A 1 92 ? -9.039 -9.145 19.273 1.00 98.44 92 VAL A CA 1
ATOM 755 C C . VAL A 1 92 ? -10.396 -8.471 19.425 1.00 98.44 92 VAL A C 1
ATOM 757 O O . VAL A 1 92 ? -11.330 -8.775 18.685 1.00 98.44 92 VAL A O 1
ATOM 760 N N . GLU A 1 93 ? -10.509 -7.548 20.376 1.00 98.44 93 GLU A N 1
ATOM 761 C CA . GLU A 1 93 ? -11.727 -6.770 20.610 1.00 98.44 93 GLU A CA 1
ATOM 762 C C . GLU A 1 93 ? -11.458 -5.279 20.423 1.00 98.44 93 GLU A C 1
ATOM 764 O O . GLU A 1 93 ? -10.619 -4.700 21.116 1.00 98.44 93 GLU A O 1
ATOM 769 N N . PHE A 1 94 ? -12.206 -4.664 19.511 1.00 98.50 94 PHE A N 1
ATOM 770 C CA . PHE A 1 94 ? -12.125 -3.249 19.171 1.00 98.50 94 PHE A CA 1
ATOM 771 C C . PHE A 1 94 ? -13.262 -2.484 19.836 1.00 98.50 94 PHE A C 1
ATOM 773 O O . PHE A 1 94 ? -14.432 -2.834 19.673 1.00 98.50 94 PHE A O 1
ATOM 780 N N . ASP A 1 95 ? -12.923 -1.436 20.577 1.00 98.50 95 ASP A N 1
ATOM 781 C CA . ASP A 1 95 ? -13.889 -0.544 21.199 1.00 98.50 95 ASP A CA 1
ATOM 782 C C . ASP A 1 95 ? -14.437 0.455 20.187 1.00 98.50 95 ASP A C 1
ATOM 784 O O . ASP A 1 95 ? -13.692 1.258 19.630 1.00 98.50 95 ASP A O 1
ATOM 788 N N . ILE A 1 96 ? -15.746 0.413 19.964 1.00 98.19 96 ILE A N 1
ATOM 789 C CA . ILE A 1 96 ? -16.457 1.314 19.055 1.00 98.19 96 ILE A CA 1
ATOM 790 C C . ILE A 1 96 ? -17.394 2.266 19.806 1.00 98.19 96 ILE A C 1
ATOM 792 O O . ILE A 1 96 ? -18.245 2.916 19.188 1.00 98.19 96 ILE A O 1
ATOM 796 N N . GLU A 1 97 ? -17.270 2.366 21.131 1.00 97.44 97 GLU A N 1
ATOM 797 C CA . GLU A 1 97 ? -18.032 3.319 21.934 1.00 97.44 97 GLU A CA 1
ATOM 798 C C . GLU A 1 97 ? -17.836 4.765 21.435 1.00 97.44 97 GLU A C 1
ATOM 800 O O . GLU A 1 97 ? -16.760 5.174 21.004 1.00 97.44 97 GLU A O 1
ATOM 805 N N . GLY A 1 98 ? -18.919 5.548 21.406 1.00 95.06 98 GLY A N 1
ATOM 806 C CA . GLY A 1 98 ? -18.906 6.925 20.892 1.00 95.06 98 GLY A CA 1
ATOM 807 C C . GLY A 1 98 ? -18.839 7.064 19.363 1.00 95.06 98 GLY A C 1
ATOM 808 O O . GLY A 1 98 ? -19.173 8.131 18.844 1.00 95.06 98 GLY A O 1
ATOM 809 N N . SER A 1 99 ? -18.514 6.000 18.618 1.00 96.69 99 SER A N 1
ATOM 810 C CA . SER A 1 99 ? -18.403 6.049 17.150 1.00 96.69 99 SER A CA 1
ATOM 811 C C . SER A 1 99 ? -19.750 6.189 16.425 1.00 96.69 99 SER A C 1
ATOM 813 O O . SER A 1 99 ? -19.807 6.650 15.285 1.00 96.69 99 SER A O 1
ATOM 815 N N . LYS A 1 100 ? -20.848 5.788 17.086 1.00 96.56 100 LYS A N 1
ATOM 816 C CA . LYS A 1 100 ? -22.198 5.616 16.510 1.00 96.56 100 LYS A CA 1
ATOM 817 C C . LYS A 1 100 ? -22.286 4.559 15.397 1.00 96.56 100 LYS A C 1
ATOM 819 O O . LYS A 1 100 ? -23.325 4.480 14.736 1.00 96.56 100 LYS A O 1
ATOM 824 N N . MET A 1 101 ? -21.240 3.757 15.195 1.00 96.56 101 MET A N 1
ATOM 825 C CA . MET A 1 101 ? -21.276 2.624 14.273 1.00 96.56 101 MET A CA 1
ATOM 826 C C . MET A 1 101 ? -22.268 1.565 14.762 1.00 96.56 101 MET A C 1
ATOM 828 O O . MET A 1 101 ? -22.531 1.432 15.958 1.00 96.56 101 MET A O 1
ATOM 832 N N . ARG A 1 102 ? -22.844 0.829 13.814 1.00 96.94 102 ARG A N 1
ATOM 833 C CA . ARG A 1 102 ? -23.776 -0.275 14.057 1.00 96.94 102 ARG A CA 1
ATOM 834 C C . ARG A 1 102 ? -23.319 -1.464 13.230 1.00 96.94 102 ARG A C 1
ATOM 836 O O . ARG A 1 102 ? -22.808 -1.263 12.133 1.00 96.94 102 ARG A O 1
ATOM 843 N N . TYR A 1 103 ? -23.518 -2.660 13.761 1.00 98.06 103 TYR A N 1
ATOM 844 C CA . TYR A 1 103 ? -23.205 -3.905 13.076 1.00 98.06 103 TYR A CA 1
ATOM 845 C C . TYR A 1 103 ? -24.181 -5.000 13.513 1.00 98.06 103 TYR A C 1
ATOM 847 O O . TYR A 1 103 ? -24.807 -4.898 14.573 1.00 98.06 103 TYR A O 1
ATOM 855 N N . GLU A 1 104 ? -24.284 -6.049 12.714 1.00 98.12 104 GLU A N 1
ATOM 856 C CA . GLU A 1 104 ? -24.976 -7.295 13.028 1.00 98.12 104 GLU A CA 1
ATOM 857 C C . GLU A 1 104 ? -24.007 -8.482 12.944 1.00 98.12 104 GLU A C 1
ATOM 859 O O . GLU A 1 104 ? -22.936 -8.416 12.336 1.00 98.12 104 GLU A O 1
ATOM 864 N N . ALA A 1 105 ? -24.376 -9.599 13.573 1.00 97.12 105 ALA A N 1
ATOM 865 C CA . ALA A 1 105 ? -23.599 -10.829 13.441 1.00 97.12 105 ALA A CA 1
ATOM 866 C C . ALA A 1 105 ? -23.602 -11.296 11.972 1.00 97.12 105 ALA A C 1
ATOM 868 O O . ALA A 1 105 ? -24.668 -11.486 11.387 1.00 97.12 105 ALA A O 1
ATOM 869 N N . GLY A 1 106 ? -22.412 -11.503 11.401 1.00 95.44 106 GLY A N 1
ATOM 870 C CA . GLY A 1 106 ? -22.219 -11.820 9.979 1.00 95.44 106 GLY A CA 1
ATOM 871 C C . GLY A 1 106 ? -21.678 -10.657 9.137 1.00 95.44 106 GLY A C 1
ATOM 872 O O . GLY A 1 106 ? -21.239 -10.891 8.011 1.00 95.44 106 GLY A O 1
ATOM 873 N N . ASP A 1 107 ? -21.648 -9.436 9.679 1.00 98.44 107 ASP A N 1
ATOM 874 C CA . ASP A 1 107 ? -20.967 -8.302 9.051 1.00 98.44 107 ASP A CA 1
ATOM 875 C C . ASP A 1 107 ? -19.432 -8.469 9.060 1.00 98.44 107 ASP A C 1
ATOM 877 O O . ASP A 1 107 ? -18.866 -9.377 9.682 1.00 98.44 107 ASP A O 1
ATOM 881 N N . HIS A 1 108 ? -18.742 -7.563 8.362 1.00 98.25 108 HIS A N 1
ATOM 882 C CA . HIS A 1 108 ? -17.284 -7.540 8.258 1.00 98.25 108 HIS A CA 1
ATOM 883 C C . HIS A 1 108 ? -16.701 -6.262 8.867 1.00 98.25 108 HIS A C 1
ATOM 885 O O . HIS A 1 108 ? -17.223 -5.168 8.652 1.00 98.25 108 HIS A O 1
ATOM 891 N N . LEU A 1 109 ? -15.567 -6.396 9.555 1.00 97.88 109 LEU A N 1
ATOM 892 C CA . LEU A 1 109 ? -14.713 -5.284 9.960 1.00 97.88 109 LEU A CA 1
ATOM 893 C C . LEU A 1 109 ? -13.595 -5.110 8.928 1.00 97.88 109 LEU A C 1
ATOM 895 O O . LEU A 1 109 ? -12.845 -6.048 8.662 1.00 97.88 109 LEU A O 1
ATOM 899 N N . ALA A 1 110 ? -13.461 -3.907 8.376 1.00 98.31 110 ALA A N 1
ATOM 900 C CA . ALA A 1 110 ? -12.337 -3.530 7.526 1.00 98.31 110 ALA A CA 1
ATOM 901 C C . ALA A 1 110 ? -11.316 -2.727 8.343 1.00 98.31 110 ALA A C 1
ATOM 903 O O . ALA A 1 110 ? -11.674 -1.727 8.964 1.00 98.31 110 ALA A O 1
ATOM 904 N N . MET A 1 111 ? -10.049 -3.141 8.325 1.00 97.25 111 MET A N 1
ATOM 905 C CA . MET A 1 111 ? -8.960 -2.463 9.033 1.00 97.25 111 MET A CA 1
ATOM 906 C C . MET A 1 111 ? -7.905 -1.961 8.056 1.00 97.25 111 MET A C 1
ATOM 908 O O . MET A 1 111 ? -7.449 -2.717 7.200 1.00 97.25 111 MET A O 1
ATOM 912 N N . TYR A 1 112 ? -7.493 -0.702 8.202 1.00 98.06 112 TYR A N 1
ATOM 913 C CA . TYR A 1 112 ? -6.343 -0.152 7.487 1.00 98.06 112 TYR A CA 1
ATOM 914 C C . TYR A 1 112 ? -5.058 -0.533 8.235 1.00 98.06 112 TYR A C 1
ATOM 916 O O . TYR A 1 112 ? -4.866 -0.053 9.354 1.00 98.06 112 TYR A O 1
ATOM 924 N N . PRO A 1 113 ? -4.207 -1.414 7.677 1.00 97.38 113 PRO A N 1
ATOM 925 C CA . PRO A 1 113 ? -2.953 -1.781 8.319 1.00 97.38 113 PRO A CA 1
ATOM 926 C C . PRO A 1 113 ? -1.897 -0.688 8.127 1.00 97.38 113 PRO A C 1
ATOM 928 O O . PRO A 1 113 ? -2.081 0.261 7.363 1.00 97.38 113 PRO A O 1
ATOM 931 N N . VAL A 1 114 ? -0.762 -0.875 8.792 1.00 97.94 114 VAL A N 1
ATOM 932 C CA . VAL A 1 114 ? 0.476 -0.139 8.537 1.00 97.94 114 VAL A CA 1
ATOM 933 C C . VAL A 1 114 ? 1.563 -1.141 8.181 1.00 97.94 114 VAL A C 1
ATOM 935 O O . VAL A 1 114 ? 1.580 -2.245 8.731 1.00 97.94 114 VAL A O 1
ATOM 938 N N . ASN A 1 115 ? 2.433 -0.787 7.242 1.00 98.56 115 ASN A N 1
ATOM 939 C CA . ASN A 1 115 ? 3.561 -1.641 6.891 1.00 98.56 115 ASN A CA 1
ATOM 940 C C . ASN A 1 115 ? 4.599 -1.687 8.016 1.00 98.56 115 ASN A C 1
ATOM 942 O O . ASN A 1 115 ? 4.704 -0.772 8.837 1.00 98.56 115 ASN A O 1
ATOM 946 N N . ASP A 1 116 ? 5.384 -2.761 8.015 1.00 98.31 116 ASP A N 1
ATOM 947 C CA . ASP A 1 116 ? 6.512 -2.923 8.919 1.00 98.31 116 ASP A CA 1
ATOM 948 C C . ASP A 1 116 ? 7.546 -1.802 8.728 1.00 98.31 116 ASP A C 1
ATOM 950 O O . ASP A 1 116 ? 7.927 -1.461 7.603 1.00 98.31 116 ASP A O 1
ATOM 954 N N . ARG A 1 117 ? 8.004 -1.227 9.844 1.00 98.31 117 ARG A N 1
ATOM 955 C CA . ARG A 1 117 ? 8.928 -0.092 9.826 1.00 98.31 117 ARG A CA 1
ATOM 956 C C . ARG A 1 117 ? 10.270 -0.475 9.214 1.00 98.31 117 ARG A C 1
ATOM 958 O O . ARG A 1 117 ? 10.796 0.298 8.418 1.00 98.31 117 ARG A O 1
ATOM 965 N N . ASP A 1 118 ? 10.821 -1.630 9.568 1.00 98.31 118 ASP A N 1
ATOM 966 C CA . ASP A 1 118 ? 12.146 -2.036 9.102 1.00 98.31 118 ASP A CA 1
ATOM 967 C C . ASP A 1 118 ? 12.136 -2.296 7.595 1.00 98.31 118 ASP A C 1
ATOM 969 O O . ASP A 1 118 ? 13.100 -1.964 6.903 1.00 98.31 118 ASP A O 1
ATOM 973 N N . LEU A 1 119 ? 11.027 -2.821 7.068 1.00 98.19 119 LEU A N 1
ATOM 974 C CA . LEU A 1 119 ? 10.821 -2.981 5.632 1.00 98.19 119 LEU A CA 1
ATOM 975 C C . LEU A 1 119 ? 10.761 -1.627 4.901 1.00 98.19 119 LEU A C 1
ATOM 977 O O . LEU A 1 119 ? 11.390 -1.473 3.853 1.00 98.19 119 LEU A O 1
ATOM 981 N N . VAL A 1 120 ? 10.073 -0.630 5.472 1.00 98.75 120 VAL A N 1
ATOM 982 C CA . VAL A 1 120 ? 10.036 0.746 4.939 1.00 98.75 120 VAL A CA 1
ATOM 983 C C . VAL A 1 120 ? 11.434 1.376 4.927 1.00 98.75 120 VAL A C 1
ATOM 985 O O . VAL A 1 120 ? 11.853 1.904 3.897 1.00 98.75 120 VAL A O 1
ATOM 988 N N . GLU A 1 121 ? 12.181 1.290 6.035 1.00 98.56 121 GLU A N 1
ATOM 989 C CA . GLU A 1 121 ? 13.559 1.809 6.112 1.00 98.56 121 GLU A CA 1
ATOM 990 C C . GLU A 1 121 ? 14.469 1.128 5.087 1.00 98.56 121 GLU A C 1
ATOM 992 O O . GLU A 1 121 ? 15.330 1.765 4.478 1.00 98.56 121 GLU A O 1
ATOM 997 N N . ARG A 1 122 ? 14.293 -0.182 4.893 1.00 98.25 122 ARG A N 1
ATOM 998 C CA . ARG A 1 122 ? 15.100 -0.953 3.951 1.00 98.25 122 ARG A CA 1
ATOM 999 C C . ARG A 1 122 ? 14.846 -0.534 2.511 1.00 98.25 122 ARG A C 1
ATOM 1001 O O . ARG A 1 122 ? 15.809 -0.312 1.783 1.00 98.25 122 ARG A O 1
ATOM 1008 N N . LEU A 1 123 ? 13.582 -0.355 2.131 1.00 98.50 123 LEU A N 1
ATOM 1009 C CA . LEU A 1 123 ? 13.230 0.163 0.811 1.00 98.50 123 LEU A CA 1
ATOM 1010 C C . LEU A 1 123 ? 13.815 1.565 0.586 1.00 98.50 123 LEU A C 1
ATOM 1012 O O . LEU A 1 123 ? 14.400 1.818 -0.463 1.00 98.50 123 LEU A O 1
ATOM 1016 N N . GLY A 1 124 ? 13.743 2.447 1.590 1.00 98.44 124 GLY A N 1
ATOM 1017 C CA . GLY A 1 124 ? 14.370 3.771 1.527 1.00 98.44 124 GLY A CA 1
ATOM 1018 C C . GLY A 1 124 ? 15.877 3.715 1.263 1.00 98.44 124 GLY A C 1
ATOM 1019 O O . GLY A 1 124 ? 16.381 4.440 0.407 1.00 98.44 124 GLY A O 1
ATOM 1020 N N . LYS A 1 125 ? 16.591 2.805 1.941 1.00 98.38 125 LYS A N 1
ATOM 1021 C CA . LYS A 1 125 ? 18.032 2.586 1.733 1.00 98.38 125 LYS A CA 1
ATOM 1022 C C . LYS A 1 125 ? 18.353 2.058 0.335 1.00 98.38 125 LYS A C 1
ATOM 1024 O O . LYS A 1 125 ? 19.294 2.551 -0.276 1.00 98.38 125 LYS A O 1
ATOM 1029 N N . LEU A 1 126 ? 17.586 1.089 -0.169 1.00 98.25 126 LEU A N 1
ATOM 1030 C CA . LEU A 1 126 ? 17.791 0.505 -1.504 1.00 98.25 126 LEU A CA 1
ATOM 1031 C C . LEU A 1 126 ? 17.592 1.541 -2.622 1.00 98.25 126 LEU A C 1
ATOM 1033 O O . LEU A 1 126 ? 18.322 1.527 -3.611 1.00 98.25 126 LEU A O 1
ATOM 1037 N N . CYS A 1 127 ? 16.668 2.486 -2.425 1.00 98.06 127 CYS A N 1
ATOM 1038 C CA . CYS A 1 127 ? 16.446 3.617 -3.329 1.00 98.06 127 CYS A CA 1
ATOM 1039 C C . CYS A 1 127 ? 17.353 4.834 -3.045 1.00 98.06 127 CYS A C 1
ATOM 1041 O O . CYS A 1 127 ? 17.192 5.865 -3.695 1.00 98.06 127 CYS A O 1
ATOM 1043 N N . ASN A 1 128 ? 18.264 4.752 -2.064 1.00 97.31 128 ASN A N 1
ATOM 1044 C CA . ASN A 1 128 ? 19.125 5.853 -1.610 1.00 97.31 128 ASN A CA 1
ATOM 1045 C C . ASN A 1 128 ? 18.358 7.171 -1.345 1.00 97.31 128 ASN A C 1
ATOM 1047 O O . ASN A 1 128 ? 18.755 8.246 -1.798 1.00 97.31 128 ASN A O 1
ATOM 1051 N N . ALA A 1 129 ? 17.231 7.081 -0.638 1.00 97.75 129 ALA A N 1
ATOM 1052 C CA . ALA A 1 129 ? 16.318 8.198 -0.423 1.00 97.75 129 ALA A CA 1
ATOM 1053 C C . ALA A 1 129 ? 16.258 8.658 1.039 1.00 97.75 129 ALA A C 1
ATOM 1055 O O . ALA A 1 129 ? 16.281 7.843 1.965 1.00 97.75 129 ALA A O 1
ATOM 1056 N N . ASP A 1 130 ? 16.084 9.966 1.243 1.00 98.31 130 ASP A N 1
ATOM 1057 C CA . ASP A 1 130 ? 15.690 10.518 2.540 1.00 98.31 130 ASP A CA 1
ATOM 1058 C C . ASP A 1 130 ? 14.174 10.382 2.724 1.00 98.31 130 ASP A C 1
ATOM 1060 O O . ASP A 1 130 ? 13.380 11.090 2.098 1.00 98.31 130 ASP A O 1
ATOM 1064 N N . LEU A 1 131 ? 13.772 9.467 3.609 1.00 98.62 131 LEU A N 1
ATOM 1065 C CA . LEU A 1 131 ? 12.367 9.152 3.845 1.00 98.62 131 LEU A CA 1
ATOM 1066 C C . LEU A 1 131 ? 11.565 10.290 4.500 1.00 98.62 131 LEU A C 1
ATOM 1068 O O . LEU A 1 131 ? 10.332 10.246 4.452 1.00 98.62 131 LEU A O 1
ATOM 1072 N N . GLU A 1 132 ? 12.226 11.304 5.068 1.00 98.19 132 GLU A N 1
ATOM 1073 C CA . GLU A 1 132 ? 11.567 12.491 5.632 1.00 98.19 132 GLU A CA 1
ATOM 1074 C C . GLU A 1 132 ? 11.267 13.570 4.586 1.00 98.19 132 GLU A C 1
ATOM 1076 O O . GLU A 1 132 ? 10.581 14.547 4.888 1.00 98.19 132 GLU A O 1
ATOM 1081 N N . THR A 1 133 ? 11.724 13.392 3.342 1.00 98.56 133 THR A N 1
ATOM 1082 C CA . THR A 1 133 ? 11.450 14.343 2.261 1.00 98.56 133 THR A CA 1
ATOM 1083 C C . THR A 1 133 ? 9.946 14.487 2.045 1.00 98.56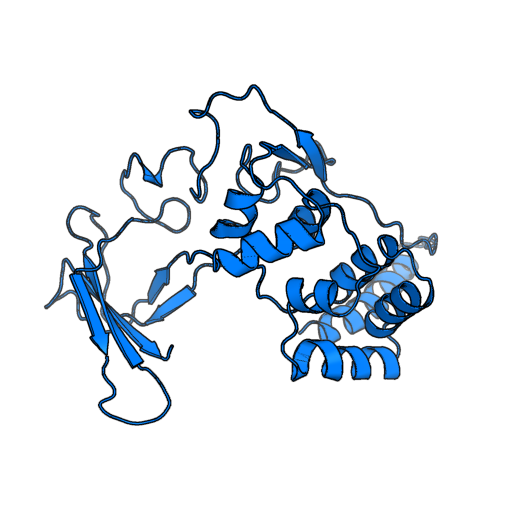 133 THR A C 1
ATOM 1085 O O . THR A 1 133 ? 9.236 13.509 1.792 1.00 98.56 133 THR A O 1
ATOM 1088 N N . ILE A 1 134 ? 9.466 15.728 2.134 1.00 98.69 134 ILE A N 1
ATOM 1089 C CA . ILE A 1 134 ? 8.068 16.099 1.916 1.00 98.69 134 ILE A CA 1
ATOM 1090 C C . ILE A 1 134 ? 7.852 16.324 0.422 1.00 98.69 134 ILE A C 1
ATOM 1092 O O . ILE A 1 134 ? 8.532 17.145 -0.196 1.00 98.69 134 ILE A O 1
ATOM 1096 N N . PHE A 1 135 ? 6.874 15.631 -0.154 1.00 98.69 135 PHE A N 1
ATOM 1097 C CA . PHE A 1 135 ? 6.623 15.662 -1.589 1.00 98.69 135 PHE A CA 1
ATOM 1098 C C . PHE A 1 135 ? 5.138 15.528 -1.947 1.00 98.69 135 PHE A C 1
ATOM 1100 O O . PHE A 1 135 ? 4.290 15.120 -1.146 1.00 98.69 135 PHE A O 1
ATOM 1107 N N . SER A 1 136 ? 4.846 15.849 -3.205 1.00 98.69 136 SER A N 1
ATOM 1108 C CA . SER A 1 136 ? 3.603 15.529 -3.898 1.00 98.69 136 SER A CA 1
ATOM 1109 C C . SER A 1 136 ? 3.903 14.879 -5.247 1.00 98.69 136 SER A C 1
ATOM 1111 O O . SER A 1 136 ? 4.751 15.360 -5.997 1.00 98.69 136 SER A O 1
ATOM 1113 N N . LEU A 1 137 ? 3.146 13.838 -5.598 1.00 98.62 137 LEU A N 1
ATOM 1114 C CA . LEU A 1 137 ? 3.082 13.307 -6.964 1.00 98.62 137 LEU A CA 1
ATOM 1115 C C . LEU A 1 137 ? 1.855 13.888 -7.657 1.00 98.62 137 LEU A C 1
ATOM 1117 O O . LEU A 1 137 ? 0.726 13.568 -7.288 1.00 98.62 137 LEU A O 1
ATOM 1121 N N . ILE A 1 138 ? 2.066 14.780 -8.622 1.00 98.31 138 ILE A N 1
ATOM 1122 C CA . ILE A 1 138 ? 0.999 15.522 -9.305 1.00 98.31 138 ILE A CA 1
ATOM 1123 C C . ILE A 1 138 ? 0.748 14.880 -10.662 1.00 98.31 138 ILE A C 1
ATOM 1125 O O . ILE A 1 138 ? 1.683 14.742 -11.445 1.00 98.31 138 ILE A O 1
ATOM 1129 N N . ASN A 1 139 ? -0.499 14.504 -10.941 1.00 97.94 139 ASN A N 1
ATOM 1130 C CA . ASN A 1 139 ? -0.860 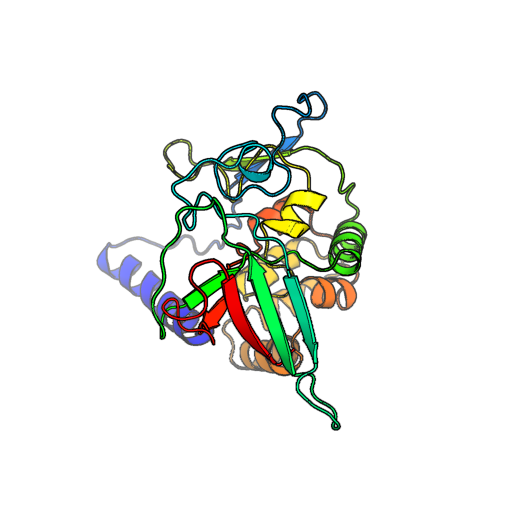13.880 -12.212 1.00 97.94 139 ASN A CA 1
ATOM 1131 C C . ASN A 1 139 ? -0.483 14.807 -13.377 1.00 97.94 139 ASN A C 1
ATOM 1133 O O . ASN A 1 139 ? -0.768 16.008 -13.329 1.00 97.94 139 ASN A O 1
ATOM 1137 N N . THR A 1 140 ? 0.197 14.262 -14.384 1.00 96.69 140 THR A N 1
ATOM 1138 C CA . THR A 1 140 ? 0.596 15.005 -15.585 1.00 96.69 140 THR A CA 1
ATOM 1139 C C . THR A 1 140 ? -0.605 15.317 -16.475 1.00 96.69 140 THR A C 1
ATOM 1141 O O . THR A 1 140 ? -0.605 16.345 -17.149 1.00 96.69 140 THR A O 1
ATOM 1144 N N . ASP A 1 141 ? -1.659 14.500 -16.403 1.00 95.25 141 ASP A N 1
ATOM 1145 C CA . ASP A 1 141 ? -2.970 14.804 -16.968 1.00 95.25 141 ASP A CA 1
ATOM 1146 C C . ASP A 1 141 ? -3.717 15.804 -16.068 1.00 95.25 141 ASP A C 1
ATOM 1148 O O . ASP A 1 141 ? -4.217 15.477 -14.981 1.00 95.25 141 ASP A O 1
ATOM 1152 N N . THR A 1 142 ? -3.800 17.050 -16.536 1.00 93.38 142 THR A N 1
ATOM 1153 C CA . THR A 1 142 ? -4.466 18.144 -15.824 1.00 93.38 142 THR A CA 1
ATOM 1154 C C . THR A 1 142 ? -5.978 17.976 -15.729 1.00 93.38 142 THR A C 1
ATOM 1156 O O . THR A 1 142 ? -6.574 18.539 -14.803 1.00 93.38 142 THR A O 1
ATOM 1159 N N . ASP A 1 143 ? -6.591 17.177 -16.603 1.00 95.06 143 ASP A N 1
ATOM 1160 C CA . ASP A 1 143 ? -8.039 16.959 -16.654 1.00 95.06 143 ASP A CA 1
ATOM 1161 C C . ASP A 1 143 ? -8.479 15.783 -15.766 1.00 95.06 143 ASP A C 1
ATOM 1163 O O . ASP A 1 143 ? -9.624 15.733 -15.308 1.00 95.06 143 ASP A O 1
ATOM 1167 N N . SER A 1 144 ? -7.553 14.888 -15.406 1.00 94.94 144 SER A N 1
ATOM 1168 C CA . SER A 1 144 ? -7.801 13.773 -14.486 1.00 94.94 144 SER A CA 1
ATOM 1169 C C . SER A 1 144 ? -8.358 14.238 -13.136 1.00 94.94 144 SER A C 1
ATOM 1171 O O . SER A 1 144 ? -7.809 15.122 -12.468 1.00 94.94 144 SER A O 1
ATOM 1173 N N . SER A 1 145 ? -9.425 13.592 -12.659 1.00 94.69 145 SER A N 1
ATOM 1174 C CA . SER A 1 145 ? -9.953 13.813 -11.304 1.00 94.69 145 SER A CA 1
ATOM 1175 C C . SER A 1 145 ? -9.038 13.236 -10.217 1.00 94.69 145 SER A C 1
ATOM 1177 O O . SER A 1 145 ? -9.098 13.658 -9.060 1.00 94.69 145 SER A O 1
ATOM 1179 N N . LYS A 1 146 ? -8.170 12.280 -10.570 1.00 94.50 146 LYS A N 1
ATOM 1180 C CA . LYS A 1 146 ? -7.186 11.674 -9.671 1.00 94.50 146 LYS A CA 1
ATOM 1181 C C . LYS A 1 146 ? -5.892 12.487 -9.724 1.00 94.50 146 LYS A C 1
ATOM 1183 O O . LYS A 1 146 ? -4.943 12.127 -10.417 1.00 94.50 146 LYS A O 1
ATOM 1188 N N . LYS A 1 147 ? -5.865 13.592 -8.974 1.00 97.06 147 LYS A N 1
ATOM 1189 C CA . LYS A 1 147 ? -4.728 14.531 -8.941 1.00 97.06 147 LYS A CA 1
ATOM 1190 C C . LYS A 1 147 ? -3.444 13.936 -8.356 1.00 97.06 147 LYS A C 1
ATOM 1192 O O . LYS A 1 147 ? -2.361 14.364 -8.739 1.00 97.06 147 LYS A O 1
ATOM 1197 N N . HIS A 1 148 ? -3.575 12.945 -7.476 1.00 98.06 148 HIS A N 1
ATOM 1198 C CA . HIS A 1 148 ? -2.471 12.279 -6.785 1.00 98.06 148 HIS A CA 1
ATOM 1199 C C . HIS A 1 148 ? -2.722 10.762 -6.706 1.00 98.06 148 HIS A C 1
ATOM 1201 O O . HIS A 1 148 ? -3.886 10.336 -6.700 1.00 98.06 148 HIS A O 1
ATOM 1207 N N . PRO A 1 149 ? -1.674 9.923 -6.612 1.00 97.50 149 PRO A N 1
ATOM 1208 C CA . PRO A 1 149 ? -1.838 8.478 -6.441 1.00 97.50 149 PRO A CA 1
ATOM 1209 C C . PRO A 1 149 ? -2.388 8.119 -5.047 1.00 97.50 149 PRO A C 1
ATOM 1211 O O . PRO A 1 149 ? -3.179 7.179 -4.898 1.00 97.50 149 PRO A O 1
ATOM 1214 N N . PHE A 1 150 ? -2.030 8.915 -4.042 1.00 98.44 150 PHE A N 1
ATOM 1215 C CA . PHE A 1 150 ? -2.407 8.822 -2.630 1.00 98.44 150 PHE A CA 1
ATOM 1216 C C . PHE A 1 150 ? -2.473 10.237 -2.014 1.00 98.44 150 PHE A C 1
ATOM 1218 O O . PHE A 1 150 ? -2.188 11.202 -2.723 1.00 98.44 150 PHE A O 1
ATOM 1225 N N . PRO A 1 151 ? -2.904 10.405 -0.749 1.00 98.50 151 PRO A N 1
ATOM 1226 C CA . PRO A 1 151 ? -2.973 11.725 -0.121 1.00 98.50 151 PRO A CA 1
ATOM 1227 C C . PRO A 1 151 ? -1.617 12.453 -0.103 1.00 98.50 151 PRO A C 1
ATOM 1229 O O . PRO A 1 151 ? -0.624 11.917 0.386 1.00 98.50 151 PRO A O 1
ATOM 1232 N N . CYS A 1 152 ? -1.592 13.677 -0.637 1.00 98.06 152 CYS A N 1
ATOM 1233 C CA . CYS A 1 152 ? -0.417 14.548 -0.743 1.00 98.06 152 CYS A CA 1
ATOM 1234 C C . CYS A 1 152 ? -0.764 15.981 -0.277 1.00 98.06 152 CYS A C 1
ATOM 1236 O O . CYS A 1 152 ? -1.931 16.376 -0.390 1.00 98.06 152 CYS A O 1
ATOM 1238 N N . PRO A 1 153 ? 0.212 16.781 0.198 1.00 98.50 153 PRO A N 1
ATOM 1239 C CA . PRO A 1 153 ? 1.623 16.430 0.393 1.00 98.50 153 PRO A CA 1
ATOM 1240 C C . PRO A 1 153 ? 1.835 15.481 1.575 1.00 98.50 153 PRO A C 1
ATOM 1242 O O . PRO A 1 153 ? 1.051 15.467 2.523 1.00 98.50 153 PRO A O 1
ATOM 1245 N N . THR A 1 154 ? 2.884 14.667 1.510 1.00 98.75 154 THR A N 1
ATOM 1246 C CA . THR A 1 154 ? 3.250 13.699 2.557 1.00 98.75 154 THR A CA 1
ATOM 1247 C C . THR A 1 154 ? 4.751 13.395 2.501 1.00 98.75 154 THR A C 1
ATOM 1249 O O . THR A 1 154 ? 5.427 13.859 1.586 1.00 98.75 154 THR A O 1
ATOM 1252 N N . THR A 1 155 ? 5.287 12.643 3.464 1.00 98.81 155 THR A N 1
ATOM 1253 C CA . THR A 1 155 ? 6.677 12.152 3.407 1.00 98.81 155 THR A CA 1
ATOM 1254 C C . THR A 1 155 ? 6.756 10.788 2.729 1.00 98.81 155 THR A C 1
ATOM 1256 O O . THR A 1 155 ? 5.776 10.033 2.750 1.00 98.81 155 THR A O 1
ATOM 1259 N N . TYR A 1 156 ? 7.909 10.420 2.157 1.00 98.81 156 TYR A N 1
ATOM 1260 C CA . TYR A 1 156 ? 8.084 9.066 1.602 1.00 98.81 156 TYR A CA 1
ATOM 1261 C C . TYR A 1 156 ? 7.843 7.995 2.667 1.00 98.81 156 TYR A C 1
ATOM 1263 O O . TYR A 1 156 ? 7.164 7.005 2.392 1.00 98.81 156 TYR A O 1
ATOM 1271 N N . ARG A 1 157 ? 8.300 8.227 3.908 1.00 98.81 157 ARG A N 1
ATOM 1272 C CA . ARG A 1 157 ? 8.012 7.348 5.049 1.00 98.81 157 ARG A CA 1
ATOM 1273 C C . ARG A 1 157 ? 6.518 7.110 5.206 1.00 98.81 157 ARG A C 1
ATOM 1275 O O . ARG A 1 157 ? 6.083 5.962 5.256 1.00 98.81 157 ARG A O 1
ATOM 1282 N N . THR A 1 158 ? 5.732 8.181 5.283 1.00 98.81 158 THR A N 1
ATOM 1283 C CA . THR A 1 158 ? 4.280 8.086 5.470 1.00 98.81 158 THR A CA 1
ATOM 1284 C C . THR A 1 158 ? 3.624 7.355 4.301 1.00 98.81 158 THR A C 1
ATOM 1286 O O . THR A 1 158 ? 2.818 6.451 4.524 1.00 98.81 158 THR A O 1
ATOM 1289 N N . ALA A 1 159 ? 4.007 7.678 3.061 1.00 98.88 159 ALA A N 1
ATOM 1290 C CA . ALA A 1 159 ? 3.469 7.020 1.874 1.00 98.88 159 ALA A CA 1
ATOM 1291 C C . ALA A 1 159 ? 3.725 5.506 1.879 1.00 98.88 159 ALA A C 1
ATOM 1293 O O . ALA A 1 159 ? 2.794 4.720 1.689 1.00 98.88 159 ALA A O 1
ATOM 1294 N N . LEU A 1 160 ? 4.962 5.095 2.166 1.00 98.81 160 LEU A N 1
ATOM 1295 C CA . LEU A 1 160 ? 5.351 3.688 2.244 1.00 98.81 160 LEU A CA 1
ATOM 1296 C C . LEU A 1 160 ? 4.765 2.967 3.462 1.00 98.81 160 LEU A C 1
ATOM 1298 O O . LEU A 1 160 ? 4.584 1.757 3.414 1.00 98.81 160 LEU A O 1
ATOM 1302 N N . THR A 1 161 ? 4.439 3.682 4.538 1.00 98.81 161 THR A N 1
ATOM 1303 C CA . THR A 1 161 ? 3.891 3.084 5.766 1.00 98.81 161 THR A CA 1
ATOM 1304 C C . THR A 1 161 ? 2.379 2.873 5.672 1.00 98.81 161 THR A C 1
ATOM 1306 O O . THR A 1 161 ? 1.877 1.839 6.107 1.00 98.81 161 THR A O 1
ATOM 1309 N N . HIS A 1 162 ? 1.648 3.837 5.099 1.00 98.69 162 HIS A N 1
ATOM 1310 C CA . HIS A 1 162 ? 0.183 3.899 5.184 1.00 98.69 162 HIS A CA 1
ATOM 1311 C C . HIS A 1 162 ? -0.545 3.772 3.844 1.00 98.69 162 HIS A C 1
ATOM 1313 O O . HIS A 1 162 ? -1.722 3.409 3.821 1.00 98.69 162 HIS A O 1
ATOM 1319 N N . TYR A 1 163 ? 0.093 4.117 2.722 1.00 98.75 163 TYR A N 1
ATOM 1320 C CA . TYR A 1 163 ? -0.625 4.293 1.454 1.00 98.75 163 TYR A CA 1
ATOM 1321 C C . TYR A 1 163 ? -0.277 3.276 0.385 1.00 98.75 163 TYR A C 1
ATOM 1323 O O . TYR A 1 163 ? -1.116 3.052 -0.492 1.00 98.75 163 TYR A O 1
ATOM 1331 N N . LEU A 1 164 ? 0.910 2.682 0.445 1.00 98.69 164 LEU A N 1
ATOM 1332 C CA . LEU A 1 164 ? 1.448 1.808 -0.589 1.00 98.69 164 LEU A CA 1
ATOM 1333 C C . LEU A 1 164 ? 1.601 0.379 -0.080 1.00 98.69 164 LEU A C 1
ATOM 1335 O O . LEU A 1 164 ? 1.965 0.136 1.065 1.00 98.69 164 LEU A O 1
ATOM 1339 N N . GLU A 1 165 ? 1.291 -0.575 -0.942 1.00 97.94 165 GLU A N 1
ATOM 1340 C CA . GLU A 1 165 ? 1.441 -1.993 -0.664 1.00 97.94 165 GLU A CA 1
ATOM 1341 C C . GLU A 1 165 ? 2.849 -2.436 -1.074 1.00 97.94 165 GLU A C 1
ATOM 1343 O O . GLU A 1 165 ? 3.104 -2.755 -2.236 1.00 97.94 165 GLU A O 1
ATOM 1348 N N . ILE A 1 166 ? 3.768 -2.421 -0.107 1.00 97.88 166 ILE A N 1
ATOM 1349 C CA . ILE A 1 166 ? 5.182 -2.765 -0.320 1.00 97.88 166 ILE A CA 1
ATOM 1350 C C . ILE A 1 166 ? 5.446 -4.273 -0.197 1.00 97.88 166 ILE A C 1
ATOM 1352 O O . ILE A 1 166 ? 6.543 -4.726 -0.513 1.00 97.88 166 ILE A O 1
ATOM 1356 N N . THR A 1 167 ? 4.452 -5.056 0.247 1.00 97.19 167 THR A N 1
ATOM 1357 C CA . THR A 1 167 ? 4.557 -6.520 0.380 1.00 97.19 167 THR A CA 1
ATOM 1358 C C . THR A 1 167 ? 3.913 -7.278 -0.780 1.00 97.19 167 THR A C 1
ATOM 1360 O O . THR A 1 167 ? 4.087 -8.491 -0.887 1.00 97.19 167 THR A O 1
ATOM 1363 N N . ALA A 1 168 ? 3.207 -6.584 -1.683 1.00 95.44 168 ALA A N 1
ATOM 1364 C CA . ALA A 1 168 ? 2.670 -7.208 -2.886 1.00 95.44 168 ALA A CA 1
ATOM 1365 C C . ALA A 1 168 ? 3.785 -7.722 -3.797 1.00 95.44 168 ALA A C 1
ATOM 1367 O O . ALA A 1 168 ? 4.844 -7.110 -3.949 1.00 95.44 168 ALA A O 1
ATOM 1368 N N . LEU A 1 169 ? 3.478 -8.827 -4.470 1.00 97.31 169 LEU A N 1
ATOM 1369 C CA . LEU A 1 169 ? 4.295 -9.363 -5.546 1.00 97.31 169 LEU A CA 1
ATOM 1370 C C . LEU A 1 169 ? 4.283 -8.367 -6.720 1.00 97.31 169 LEU A C 1
ATOM 1372 O O . LEU A 1 169 ? 3.196 -8.054 -7.227 1.00 97.31 169 LEU A O 1
ATOM 1376 N N . PRO A 1 170 ? 5.445 -7.843 -7.157 1.00 95.94 170 PRO A N 1
ATOM 1377 C CA . PRO A 1 170 ? 5.504 -6.897 -8.256 1.00 95.94 170 PRO A CA 1
ATOM 1378 C C . PRO A 1 170 ? 4.936 -7.516 -9.529 1.00 95.94 170 PRO A C 1
ATOM 1380 O O . PRO A 1 170 ? 5.261 -8.645 -9.906 1.00 95.94 170 PRO A O 1
ATOM 1383 N N . ARG A 1 171 ? 4.069 -6.766 -10.207 1.00 94.81 171 ARG A N 1
ATOM 1384 C CA . ARG A 1 171 ? 3.546 -7.144 -11.523 1.00 94.81 171 ARG A CA 1
ATOM 1385 C C . ARG A 1 171 ? 4.615 -6.934 -12.592 1.00 94.81 171 ARG A C 1
ATOM 1387 O O . ARG A 1 171 ? 5.519 -6.121 -12.412 1.00 94.81 171 ARG A O 1
ATOM 1394 N N . THR A 1 172 ? 4.481 -7.613 -13.727 1.00 94.31 172 THR A N 1
ATOM 1395 C CA . THR A 1 172 ? 5.486 -7.579 -14.807 1.00 94.31 172 THR A CA 1
ATOM 1396 C C . THR A 1 172 ? 5.757 -6.167 -15.327 1.00 94.31 172 THR A C 1
ATOM 1398 O O . THR A 1 172 ? 6.897 -5.834 -15.624 1.00 94.31 172 THR A O 1
ATOM 1401 N N . HIS A 1 173 ? 4.747 -5.291 -15.369 1.00 92.94 173 HIS A N 1
ATOM 1402 C CA . HIS A 1 173 ? 4.958 -3.895 -15.766 1.00 92.94 173 HIS A CA 1
ATOM 1403 C C . HIS A 1 173 ? 5.848 -3.119 -14.781 1.00 92.94 173 HIS A C 1
ATOM 1405 O O . HIS A 1 173 ? 6.663 -2.324 -15.224 1.00 92.94 173 HIS A O 1
ATOM 1411 N N . ILE A 1 174 ? 5.756 -3.384 -13.471 1.00 96.12 174 ILE A N 1
ATOM 1412 C CA . ILE A 1 174 ? 6.627 -2.749 -12.467 1.00 96.12 174 ILE A CA 1
ATOM 1413 C C . ILE A 1 174 ? 8.071 -3.201 -12.689 1.00 96.12 174 ILE A C 1
ATOM 1415 O O . ILE A 1 174 ? 8.980 -2.383 -12.705 1.00 96.12 174 ILE A O 1
ATOM 1419 N N . LEU A 1 175 ? 8.287 -4.499 -12.910 1.00 97.06 175 LEU A N 1
ATOM 1420 C CA . LEU A 1 175 ? 9.619 -5.052 -13.169 1.00 97.06 175 LEU A CA 1
ATOM 1421 C C . LEU A 1 175 ? 10.237 -4.499 -14.464 1.00 97.06 175 LEU A C 1
ATOM 1423 O O . LEU A 1 175 ? 11.431 -4.209 -14.497 1.00 97.06 175 LEU A O 1
ATOM 1427 N N . LYS A 1 176 ? 9.420 -4.293 -15.504 1.00 94.94 176 LYS A N 1
ATOM 1428 C CA . LYS A 1 176 ? 9.843 -3.649 -16.755 1.00 94.94 176 LYS A CA 1
ATOM 1429 C C . LYS A 1 176 ? 10.303 -2.205 -16.536 1.00 94.94 176 LYS A C 1
ATOM 1431 O O . LYS A 1 176 ? 11.318 -1.819 -17.098 1.00 94.94 176 LYS A O 1
ATOM 1436 N N . GLU A 1 177 ? 9.593 -1.441 -15.708 1.00 95.94 177 GLU A N 1
ATOM 1437 C CA . GLU A 1 177 ? 9.977 -0.072 -15.330 1.00 95.94 177 GLU A CA 1
ATOM 1438 C C . GLU A 1 177 ? 11.266 -0.057 -14.494 1.00 95.94 177 GLU A C 1
ATOM 1440 O O . GLU A 1 177 ? 12.173 0.733 -14.746 1.00 95.94 177 GLU A O 1
ATOM 1445 N N . LEU A 1 178 ? 11.398 -0.984 -13.538 1.00 97.25 178 LEU A N 1
ATOM 1446 C CA . LEU A 1 178 ? 12.602 -1.128 -12.711 1.00 97.25 178 LEU A CA 1
ATOM 1447 C C . LEU A 1 178 ? 13.855 -1.493 -13.526 1.00 97.25 178 LEU A C 1
ATOM 1449 O O . LEU A 1 178 ? 14.959 -1.070 -13.177 1.00 97.25 178 LEU A O 1
ATOM 1453 N N . ALA A 1 179 ? 13.698 -2.228 -14.630 1.00 97.44 179 ALA A N 1
ATOM 1454 C CA . ALA A 1 179 ? 14.807 -2.604 -15.506 1.00 97.44 179 ALA A CA 1
ATOM 1455 C C . ALA A 1 179 ? 15.572 -1.393 -16.066 1.00 97.44 179 ALA A C 1
ATOM 1457 O O . ALA A 1 179 ? 16.781 -1.476 -16.279 1.00 97.44 179 ALA A O 1
ATOM 1458 N N . GLU A 1 180 ? 14.906 -0.253 -16.268 1.00 96.31 180 GLU A N 1
ATOM 1459 C CA . GLU A 1 180 ? 15.559 0.960 -16.775 1.00 96.31 180 GLU A CA 1
ATOM 1460 C C . GLU A 1 180 ? 16.447 1.660 -15.741 1.00 96.31 180 GLU A C 1
ATOM 1462 O O . GLU A 1 180 ? 17.259 2.508 -16.104 1.00 96.31 180 GLU A O 1
ATOM 1467 N N . TYR A 1 181 ? 16.340 1.269 -14.471 1.00 97.38 181 TYR A N 1
ATOM 1468 C CA . TYR A 1 181 ? 17.174 1.768 -13.380 1.00 97.38 181 TYR A CA 1
ATOM 1469 C C . TYR A 1 181 ? 18.317 0.820 -13.007 1.00 97.38 181 TYR A C 1
ATOM 1471 O O . TYR A 1 181 ? 18.990 1.047 -12.002 1.00 97.38 181 TYR A O 1
ATOM 1479 N N . CYS A 1 182 ? 18.538 -0.238 -13.793 1.00 98.25 182 CYS A N 1
ATOM 1480 C CA . CYS A 1 182 ? 19.678 -1.137 -13.633 1.00 98.25 182 CYS A CA 1
ATOM 1481 C C . CYS A 1 182 ? 20.911 -0.572 -14.342 1.00 98.25 182 CYS A C 1
ATOM 1483 O O . CYS A 1 182 ? 20.853 -0.240 -15.527 1.00 98.25 182 CYS A O 1
ATOM 1485 N N . THR A 1 183 ? 22.036 -0.492 -13.633 1.00 98.00 183 THR A N 1
ATOM 1486 C CA . THR A 1 183 ? 23.316 -0.053 -14.212 1.00 98.00 183 THR A CA 1
ATOM 1487 C C . THR A 1 183 ? 24.079 -1.178 -14.914 1.00 98.00 183 THR A C 1
ATOM 1489 O O . THR A 1 183 ? 24.890 -0.901 -15.794 1.00 98.00 183 THR A O 1
ATOM 1492 N N . GLU A 1 184 ? 23.803 -2.438 -14.568 1.00 98.38 184 GLU A N 1
ATOM 1493 C CA . GLU A 1 184 ? 24.414 -3.622 -15.177 1.00 98.38 184 GLU A CA 1
ATOM 1494 C C . GLU A 1 184 ? 23.477 -4.240 -16.224 1.00 98.38 184 GLU A C 1
ATOM 1496 O O . GLU A 1 184 ? 22.326 -4.570 -15.926 1.00 98.38 184 GLU A O 1
ATOM 1501 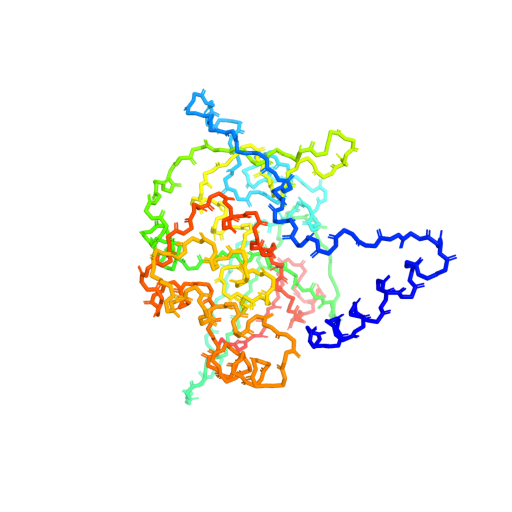N N . GLU A 1 185 ? 23.975 -4.474 -17.444 1.00 97.94 185 GLU A N 1
ATOM 1502 C CA . GLU A 1 185 ? 23.136 -4.978 -18.545 1.00 97.94 185 GLU A CA 1
ATOM 1503 C C . GLU A 1 185 ? 22.540 -6.359 -18.235 1.00 97.94 185 GLU A C 1
ATOM 1505 O O . GLU A 1 185 ? 21.378 -6.610 -18.532 1.00 97.94 185 GLU A O 1
ATOM 1510 N N . LYS A 1 186 ? 23.283 -7.229 -17.537 1.00 98.00 186 LYS A N 1
ATOM 1511 C CA . LYS A 1 186 ? 22.797 -8.561 -17.126 1.00 98.00 186 LYS A CA 1
ATOM 1512 C C . LYS A 1 186 ? 21.521 -8.488 -16.268 1.00 98.00 186 LYS A C 1
ATOM 1514 O O . LYS A 1 186 ? 20.639 -9.334 -16.389 1.00 98.00 186 LYS A O 1
ATOM 1519 N N . ASP A 1 187 ? 21.432 -7.482 -15.399 1.00 98.19 187 ASP A N 1
ATOM 1520 C CA . ASP A 1 187 ? 20.342 -7.310 -14.438 1.00 98.19 187 ASP A CA 1
ATOM 1521 C C . ASP A 1 187 ? 19.130 -6.692 -15.146 1.00 98.19 187 ASP A C 1
ATOM 1523 O O . ASP A 1 187 ? 17.991 -7.132 -14.967 1.00 98.19 187 ASP A O 1
ATOM 1527 N N . LYS A 1 188 ? 19.399 -5.734 -16.041 1.00 98.19 188 LYS A N 1
ATOM 1528 C CA . LYS A 1 188 ? 18.419 -5.148 -16.957 1.00 98.19 188 LYS A CA 1
ATOM 1529 C C . LYS A 1 188 ? 17.780 -6.202 -17.861 1.00 98.19 188 LYS A C 1
ATOM 1531 O O . LYS A 1 188 ? 16.553 -6.279 -17.955 1.00 98.19 188 LYS A O 1
ATOM 1536 N N . GLU A 1 189 ? 18.595 -7.027 -18.512 1.00 97.81 189 GLU A N 1
ATOM 1537 C CA . GLU A 1 189 ? 18.148 -8.132 -19.361 1.00 97.81 189 GLU A CA 1
ATOM 1538 C C . GLU A 1 189 ? 17.347 -9.158 -18.562 1.00 97.81 189 GLU A C 1
ATOM 1540 O O . GLU A 1 189 ? 16.297 -9.599 -19.030 1.00 97.81 189 GLU A O 1
ATOM 1545 N N . PHE A 1 190 ? 17.774 -9.490 -17.340 1.00 98.44 190 PHE A N 1
ATOM 1546 C CA . PHE A 1 190 ? 17.036 -10.399 -16.467 1.00 98.44 190 PHE A CA 1
ATOM 1547 C C . PHE A 1 190 ? 15.639 -9.865 -16.125 1.00 98.44 190 PHE A C 1
ATOM 1549 O O . PHE A 1 190 ? 14.651 -10.575 -16.330 1.00 98.44 190 PHE A O 1
ATOM 1556 N N . LEU A 1 191 ? 15.526 -8.609 -15.672 1.00 98.06 191 LEU A N 1
ATOM 1557 C CA . LEU A 1 191 ? 14.228 -8.000 -15.363 1.00 98.06 191 LEU A CA 1
ATOM 1558 C C . LEU A 1 191 ? 13.324 -7.912 -16.596 1.00 98.06 191 LEU A C 1
ATOM 1560 O O . LEU A 1 191 ? 12.134 -8.229 -16.512 1.00 98.06 191 LEU A O 1
ATOM 1564 N N . ARG A 1 192 ? 13.872 -7.550 -17.761 1.00 96.44 192 ARG A N 1
ATOM 1565 C CA . ARG A 1 192 ? 13.127 -7.544 -19.031 1.00 96.44 192 ARG A CA 1
ATOM 1566 C C . ARG A 1 192 ? 12.676 -8.945 -19.439 1.00 96.44 192 ARG A C 1
ATOM 1568 O O . ARG A 1 192 ? 11.540 -9.107 -19.879 1.00 96.44 192 ARG A O 1
ATOM 1575 N N . PHE A 1 193 ? 13.526 -9.953 -19.258 1.00 97.31 193 PHE A N 1
ATOM 1576 C CA . PHE A 1 193 ? 13.227 -11.345 -19.582 1.00 97.31 193 PHE A CA 1
ATOM 1577 C C . PHE A 1 193 ? 12.066 -11.886 -18.744 1.00 97.31 193 PHE A C 1
ATOM 1579 O O . PHE A 1 193 ? 11.090 -12.380 -19.312 1.00 97.31 193 PHE A O 1
ATOM 1586 N N . ILE A 1 194 ? 12.111 -11.736 -17.417 1.00 96.69 194 ILE A N 1
ATOM 1587 C CA . ILE A 1 194 ? 11.023 -12.210 -16.543 1.00 96.69 194 ILE A CA 1
ATOM 1588 C C . ILE A 1 194 ? 9.740 -11.380 -16.704 1.00 96.69 194 ILE A C 1
ATOM 1590 O O . ILE A 1 194 ? 8.651 -11.848 -16.396 1.00 96.69 194 ILE A O 1
ATOM 1594 N N . SER A 1 195 ? 9.841 -10.156 -17.224 1.00 94.44 195 SER A N 1
ATOM 1595 C CA . SER A 1 195 ? 8.679 -9.313 -17.542 1.00 94.44 195 SER A CA 1
ATOM 1596 C C . SER A 1 195 ? 8.102 -9.571 -18.936 1.00 94.44 195 SER A C 1
ATOM 1598 O O . SER A 1 195 ? 7.088 -8.971 -19.301 1.00 94.44 195 SER A O 1
ATOM 1600 N N . SER A 1 196 ? 8.753 -10.419 -19.736 1.00 91.81 196 SER A N 1
ATOM 1601 C CA . SER A 1 196 ? 8.342 -10.714 -21.104 1.00 91.81 196 SER A CA 1
ATOM 1602 C C . SER A 1 196 ? 7.128 -11.639 -21.152 1.00 91.81 196 SER A C 1
ATOM 1604 O O . SER A 1 196 ? 6.744 -12.286 -20.176 1.00 91.81 196 SER A O 1
ATOM 1606 N N . THR A 1 197 ? 6.513 -11.724 -22.328 1.00 88.75 197 THR A N 1
ATOM 1607 C CA . THR A 1 197 ? 5.364 -12.602 -22.554 1.00 88.75 197 THR A CA 1
ATOM 1608 C C . THR A 1 197 ? 5.747 -13.971 -23.115 1.00 88.75 197 THR A C 1
ATOM 1610 O O . THR A 1 197 ? 4.871 -14.829 -23.274 1.00 88.75 197 THR A O 1
ATOM 1613 N N . ALA A 1 198 ? 7.049 -14.202 -23.336 1.00 91.69 198 ALA A N 1
ATOM 1614 C CA . ALA A 1 198 ? 7.601 -15.485 -23.745 1.00 91.69 198 ALA A CA 1
ATOM 1615 C C . ALA A 1 198 ? 7.336 -16.566 -22.675 1.00 91.69 198 ALA A C 1
ATOM 1617 O O . ALA A 1 198 ? 7.391 -16.261 -21.478 1.00 91.69 198 ALA A O 1
ATOM 1618 N N . PRO A 1 199 ? 7.064 -17.827 -23.067 1.00 94.00 199 PRO A N 1
ATOM 1619 C CA . PRO A 1 199 ? 6.796 -18.913 -22.122 1.00 94.00 199 PRO A CA 1
ATOM 1620 C C . PRO A 1 199 ? 7.882 -19.084 -21.053 1.00 94.00 199 PRO A C 1
ATOM 1622 O O . PRO A 1 199 ? 7.564 -19.261 -19.879 1.00 94.00 199 PRO A O 1
ATOM 1625 N N . GLU A 1 200 ? 9.153 -18.977 -21.438 1.00 96.44 200 GLU A N 1
ATOM 1626 C CA . GLU A 1 200 ? 10.302 -19.114 -20.543 1.00 96.44 200 GLU A CA 1
ATOM 1627 C C . GLU A 1 200 ? 10.389 -17.946 -19.552 1.00 96.44 200 GLU A C 1
ATOM 1629 O O . GLU A 1 200 ? 10.657 -18.159 -18.369 1.00 96.44 200 GLU A O 1
ATOM 1634 N N . GLY A 1 201 ? 10.101 -16.723 -20.010 1.00 95.69 201 GLY A N 1
ATOM 1635 C CA . GLY A 1 201 ? 10.043 -15.530 -19.162 1.00 95.69 201 GLY A CA 1
ATOM 1636 C C . GLY A 1 201 ? 8.923 -15.618 -18.126 1.00 95.69 201 GLY A C 1
ATOM 1637 O O . GLY A 1 201 ? 9.164 -15.407 -16.938 1.00 95.69 201 GLY A O 1
ATOM 1638 N N . LYS A 1 202 ? 7.721 -16.041 -18.546 1.00 94.88 202 LYS A N 1
ATOM 1639 C CA . LYS A 1 202 ? 6.576 -16.280 -17.647 1.00 94.88 202 LYS A CA 1
ATOM 1640 C C . LYS A 1 202 ? 6.865 -17.366 -16.617 1.00 94.88 202 LYS A C 1
ATOM 1642 O O . LYS A 1 202 ? 6.583 -17.178 -15.437 1.00 94.88 202 LYS A O 1
ATOM 1647 N N . ALA A 1 203 ? 7.452 -18.483 -17.048 1.00 96.44 203 ALA A N 1
ATOM 1648 C CA . ALA A 1 203 ? 7.857 -19.551 -16.141 1.00 96.44 203 ALA A CA 1
ATOM 1649 C C . ALA A 1 203 ? 8.877 -19.040 -15.114 1.00 96.44 203 ALA A C 1
ATOM 1651 O O . ALA A 1 203 ? 8.753 -19.333 -13.925 1.00 96.44 203 ALA A O 1
ATOM 1652 N N . LYS A 1 204 ? 9.835 -18.208 -15.547 1.00 97.75 204 LYS A N 1
ATOM 1653 C CA . LYS A 1 204 ? 10.821 -17.633 -14.634 1.00 97.75 204 LYS A CA 1
ATOM 1654 C C . LYS A 1 204 ? 10.217 -16.612 -13.669 1.00 97.75 204 LYS A C 1
ATOM 1656 O O . LYS A 1 204 ? 10.601 -16.596 -12.504 1.00 97.75 204 LYS A O 1
ATOM 1661 N N . TYR A 1 205 ? 9.257 -15.802 -14.112 1.00 97.06 205 TYR A N 1
ATOM 1662 C CA . TYR A 1 205 ? 8.486 -14.913 -13.239 1.00 97.06 205 TYR A CA 1
ATOM 1663 C C . TYR A 1 205 ? 7.691 -15.689 -12.186 1.00 97.06 205 TYR A C 1
ATOM 1665 O O . TYR A 1 205 ? 7.711 -15.320 -11.013 1.00 97.06 205 TYR A O 1
ATOM 1673 N N . GLN A 1 206 ? 7.031 -16.781 -12.580 1.00 96.50 206 GLN A N 1
ATOM 1674 C CA . GLN A 1 206 ? 6.321 -17.657 -11.649 1.00 96.50 206 GLN A CA 1
ATOM 1675 C C . GLN A 1 206 ? 7.273 -18.193 -10.571 1.00 96.50 206 GLN A C 1
ATOM 1677 O O . GLN A 1 206 ? 7.031 -17.982 -9.388 1.00 96.50 206 GLN A O 1
ATOM 1682 N N . GLU A 1 207 ? 8.392 -18.792 -10.979 1.00 97.81 207 GLU A N 1
ATOM 1683 C CA . GLU A 1 207 ? 9.386 -19.377 -10.071 1.00 97.81 207 GLU A CA 1
ATOM 1684 C C . GLU A 1 207 ? 10.012 -18.321 -9.138 1.00 97.81 207 GLU A C 1
ATOM 1686 O O . GLU A 1 207 ? 10.080 -18.483 -7.914 1.00 97.81 207 GLU A O 1
ATOM 1691 N N . TRP A 1 208 ? 10.494 -17.217 -9.717 1.00 98.12 208 TRP A N 1
ATOM 1692 C CA . TRP A 1 208 ? 11.318 -16.248 -9.002 1.00 98.12 208 TRP A CA 1
ATOM 1693 C C . TRP A 1 208 ? 10.489 -15.242 -8.198 1.00 98.12 208 TRP A C 1
ATOM 1695 O O . TRP A 1 208 ? 10.881 -14.906 -7.084 1.00 98.12 208 TRP A O 1
ATOM 1705 N N . ILE A 1 209 ? 9.334 -14.790 -8.697 1.00 97.75 209 ILE A N 1
ATOM 1706 C CA . ILE A 1 209 ? 8.479 -13.830 -7.982 1.00 97.75 209 ILE A CA 1
ATOM 1707 C C . ILE A 1 209 ? 7.391 -14.534 -7.184 1.00 97.75 209 ILE A C 1
ATOM 1709 O O . ILE A 1 209 ? 7.298 -14.327 -5.975 1.00 97.75 209 ILE A O 1
ATOM 1713 N N . GLN A 1 210 ? 6.556 -15.336 -7.844 1.00 96.19 210 GLN A N 1
ATOM 1714 C CA . GLN A 1 210 ? 5.324 -15.829 -7.231 1.00 96.19 210 GLN A CA 1
ATOM 1715 C C . GLN A 1 210 ? 5.583 -16.950 -6.227 1.00 96.19 210 GLN A C 1
ATOM 1717 O O . GLN A 1 210 ? 5.234 -16.814 -5.056 1.00 96.19 210 GLN A O 1
ATOM 1722 N N . ASP A 1 211 ? 6.248 -18.020 -6.655 1.00 97.38 211 ASP A N 1
ATOM 1723 C CA . ASP A 1 211 ? 6.478 -19.207 -5.826 1.00 97.38 211 ASP A CA 1
ATOM 1724 C C . ASP A 1 211 ? 7.404 -18.890 -4.647 1.00 97.38 211 ASP A C 1
ATOM 1726 O O . ASP A 1 211 ? 7.230 -19.400 -3.541 1.00 97.38 211 ASP A O 1
ATOM 1730 N N . SER A 1 212 ? 8.353 -17.978 -4.863 1.00 97.19 212 SER A N 1
ATOM 1731 C CA . SER A 1 212 ? 9.269 -17.502 -3.825 1.00 97.19 212 SER A CA 1
ATOM 1732 C C . SER A 1 212 ? 8.729 -16.314 -3.015 1.00 97.19 212 SER A C 1
ATOM 1734 O O . SER A 1 212 ? 9.423 -15.824 -2.128 1.00 97.19 212 SER A O 1
ATOM 1736 N N . SER A 1 213 ? 7.523 -15.821 -3.322 1.00 97.12 213 SER A N 1
ATOM 1737 C CA . SER A 1 213 ? 6.880 -14.686 -2.643 1.00 97.12 213 SER A CA 1
ATOM 1738 C C . SER A 1 213 ? 7.765 -13.428 -2.529 1.00 97.12 213 SER A C 1
ATOM 1740 O O . SER A 1 213 ? 7.844 -12.782 -1.479 1.00 97.12 213 SER A O 1
ATOM 1742 N N . ARG A 1 214 ? 8.458 -13.061 -3.617 1.00 98.06 214 ARG A N 1
ATOM 1743 C CA . ARG A 1 214 ? 9.326 -11.872 -3.650 1.00 98.06 214 ARG A CA 1
ATOM 1744 C C . ARG A 1 214 ? 8.504 -10.594 -3.820 1.00 98.06 214 ARG A C 1
ATOM 1746 O O . ARG A 1 214 ? 7.806 -10.423 -4.817 1.00 98.06 214 ARG A O 1
ATOM 1753 N N . ASN A 1 215 ? 8.621 -9.685 -2.854 1.00 97.81 215 ASN A N 1
ATOM 1754 C CA . ASN A 1 215 ? 8.095 -8.326 -2.950 1.00 97.81 215 ASN A CA 1
ATOM 1755 C C . ASN A 1 215 ? 9.154 -7.387 -3.567 1.00 97.81 215 ASN A C 1
ATOM 1757 O O . ASN A 1 215 ? 10.264 -7.818 -3.881 1.00 97.81 215 ASN A O 1
ATOM 1761 N N . VAL A 1 216 ? 8.830 -6.101 -3.734 1.00 97.88 216 VAL A N 1
ATOM 1762 C CA . VAL A 1 216 ? 9.753 -5.122 -4.344 1.00 97.88 216 VAL A CA 1
ATOM 1763 C C . VAL A 1 216 ? 11.083 -4.992 -3.591 1.00 97.88 216 VAL A C 1
ATOM 1765 O O . VAL A 1 216 ? 12.117 -4.805 -4.222 1.00 97.88 216 VAL A O 1
ATOM 1768 N N . VAL A 1 217 ? 11.082 -5.143 -2.263 1.00 98.06 217 VAL A N 1
ATOM 1769 C CA . VAL A 1 217 ? 12.303 -5.065 -1.449 1.00 98.06 217 VAL A CA 1
ATOM 1770 C C . VAL A 1 217 ? 13.217 -6.243 -1.767 1.00 98.06 217 VAL A C 1
ATOM 1772 O O . VAL A 1 217 ? 14.381 -6.022 -2.074 1.00 98.06 217 VAL A O 1
ATOM 1775 N N . HIS A 1 218 ? 12.674 -7.466 -1.805 1.00 98.38 218 HIS A N 1
ATOM 1776 C CA . HIS A 1 218 ? 13.440 -8.660 -2.182 1.00 98.38 218 HIS A CA 1
ATOM 1777 C C . HIS A 1 218 ? 14.021 -8.548 -3.601 1.00 98.38 218 HIS A C 1
ATOM 1779 O O . HIS A 1 218 ? 15.153 -8.950 -3.839 1.00 98.38 218 HIS A O 1
ATOM 1785 N N . VAL A 1 219 ? 13.267 -7.973 -4.549 1.00 98.38 219 VAL A N 1
ATOM 1786 C CA . VAL A 1 219 ? 13.751 -7.757 -5.925 1.00 98.38 219 VAL A CA 1
ATOM 1787 C C . VAL A 1 219 ? 14.952 -6.810 -5.951 1.00 98.38 219 VAL A C 1
ATOM 1789 O O . VAL A 1 219 ? 15.936 -7.107 -6.620 1.00 98.38 219 VAL A O 1
ATOM 1792 N N . LEU A 1 220 ? 14.892 -5.693 -5.224 1.00 98.31 220 LEU A N 1
ATOM 1793 C CA . LEU A 1 220 ? 15.991 -4.724 -5.169 1.00 98.31 220 LEU A CA 1
ATOM 1794 C C . LEU A 1 220 ? 17.198 -5.239 -4.363 1.00 98.31 220 LEU A C 1
ATOM 1796 O O . LEU A 1 220 ? 18.327 -4.855 -4.649 1.00 98.31 220 LEU A O 1
ATOM 1800 N N . GLU A 1 221 ? 16.987 -6.121 -3.381 1.00 98.00 221 GLU A N 1
ATOM 1801 C CA . GLU A 1 221 ? 18.073 -6.820 -2.676 1.00 98.00 221 GLU A CA 1
ATOM 1802 C C . GLU A 1 221 ? 18.799 -7.822 -3.589 1.00 98.00 221 GLU A C 1
ATOM 1804 O O . GLU A 1 221 ? 20.030 -7.872 -3.594 1.00 98.00 221 GLU A O 1
ATOM 1809 N N . ASP A 1 222 ? 18.050 -8.600 -4.376 1.00 98.19 222 ASP A N 1
ATOM 1810 C CA . ASP A 1 222 ? 18.606 -9.613 -5.280 1.00 98.19 222 ASP A CA 1
ATOM 1811 C C . ASP A 1 222 ? 19.253 -8.999 -6.540 1.00 98.19 222 ASP A C 1
ATOM 1813 O O . ASP A 1 222 ? 20.094 -9.641 -7.175 1.00 98.19 222 ASP A O 1
ATOM 1817 N N . ILE A 1 223 ? 18.872 -7.769 -6.909 1.00 97.94 223 ILE A N 1
ATOM 1818 C CA . ILE A 1 223 ? 19.337 -7.056 -8.109 1.00 97.94 223 ILE A CA 1
ATOM 1819 C C . ILE A 1 223 ? 20.034 -5.750 -7.696 1.00 97.94 223 ILE A C 1
ATOM 1821 O O . ILE A 1 223 ? 19.475 -4.660 -7.843 1.00 97.94 223 ILE A O 1
ATOM 1825 N N . PRO A 1 224 ? 21.276 -5.830 -7.184 1.00 96.19 224 PRO A N 1
ATOM 1826 C CA . PRO A 1 224 ? 21.944 -4.701 -6.546 1.00 96.19 224 PRO A CA 1
ATOM 1827 C C . PRO A 1 224 ? 22.306 -3.558 -7.500 1.00 96.19 224 PRO A C 1
ATOM 1829 O O . PRO A 1 224 ? 22.632 -2.482 -7.015 1.00 96.19 224 PRO A O 1
ATOM 1832 N N . SER A 1 225 ? 22.280 -3.760 -8.824 1.00 97.94 225 SER A N 1
ATOM 1833 C CA . SER A 1 225 ? 22.495 -2.674 -9.793 1.00 97.94 225 SER A CA 1
ATOM 1834 C C . SER A 1 225 ? 21.245 -1.821 -10.048 1.00 97.94 225 SER A C 1
ATOM 1836 O O . SER A 1 225 ? 21.344 -0.786 -10.709 1.00 97.94 225 SER A O 1
ATOM 1838 N N . CYS A 1 226 ? 20.073 -2.250 -9.562 1.00 98.25 226 CYS A N 1
ATOM 1839 C CA . CYS A 1 226 ? 18.804 -1.555 -9.737 1.00 98.25 226 CYS A CA 1
ATOM 1840 C C . CYS A 1 226 ? 18.625 -0.484 -8.654 1.00 98.25 226 CYS A C 1
ATOM 1842 O O . CYS A 1 226 ? 18.377 -0.795 -7.489 1.00 98.25 226 CYS A O 1
ATOM 1844 N N . HIS A 1 227 ? 18.707 0.789 -9.045 1.00 96.81 227 HIS A N 1
ATOM 1845 C CA . HIS A 1 227 ? 18.567 1.932 -8.135 1.00 96.81 227 HIS A CA 1
ATOM 1846 C C . HIS A 1 227 ? 17.459 2.883 -8.605 1.00 96.81 227 HIS A C 1
ATOM 1848 O O . HIS A 1 227 ? 17.744 3.975 -9.106 1.00 96.81 227 HIS A O 1
ATOM 1854 N N . PRO A 1 228 ? 16.182 2.478 -8.495 1.00 97.88 228 PRO A N 1
ATOM 1855 C CA . PRO A 1 228 ? 15.077 3.316 -8.929 1.00 97.88 228 PRO A CA 1
ATOM 1856 C C . PRO A 1 228 ? 14.922 4.538 -8.011 1.00 97.88 228 PRO A C 1
ATOM 1858 O O . PRO A 1 228 ? 15.091 4.427 -6.792 1.00 97.88 228 PRO A O 1
ATOM 1861 N N . PRO A 1 229 ? 14.536 5.704 -8.553 1.00 98.25 229 PRO A N 1
ATOM 1862 C CA . PRO A 1 229 ? 14.181 6.842 -7.726 1.00 98.25 229 PRO A CA 1
ATOM 1863 C C . PRO A 1 229 ? 12.898 6.521 -6.941 1.00 98.25 229 PRO A C 1
ATOM 1865 O O . PRO A 1 229 ? 11.925 5.978 -7.480 1.00 98.25 229 PRO A O 1
ATOM 1868 N N . ILE A 1 230 ? 12.902 6.826 -5.640 1.00 98.50 230 ILE A N 1
ATOM 1869 C CA . ILE A 1 230 ? 11.842 6.403 -4.709 1.00 98.50 230 ILE A CA 1
ATOM 1870 C C . ILE A 1 230 ? 10.455 6.930 -5.094 1.00 98.50 230 ILE A C 1
ATOM 1872 O O . ILE A 1 230 ? 9.450 6.263 -4.865 1.00 98.50 230 ILE A O 1
ATOM 1876 N N . ASP A 1 231 ? 10.379 8.101 -5.717 1.00 98.56 231 ASP A N 1
ATOM 1877 C CA . ASP A 1 231 ? 9.122 8.706 -6.132 1.00 98.56 231 ASP A CA 1
ATOM 1878 C C . ASP A 1 231 ? 8.477 7.954 -7.302 1.00 98.56 231 ASP A C 1
ATOM 1880 O O . ASP A 1 231 ? 7.249 7.882 -7.377 1.00 98.56 231 ASP A O 1
ATOM 1884 N N . HIS A 1 232 ? 9.281 7.350 -8.184 1.00 98.19 232 HIS A N 1
ATOM 1885 C CA . HIS A 1 232 ? 8.761 6.468 -9.222 1.00 98.19 232 HIS A CA 1
ATOM 1886 C C . HIS A 1 232 ? 8.328 5.122 -8.634 1.00 98.19 232 HIS A C 1
ATOM 1888 O O . HIS A 1 232 ? 7.256 4.633 -8.977 1.00 98.19 232 HIS A O 1
ATOM 1894 N N . VAL A 1 233 ? 9.061 4.575 -7.654 1.00 98.25 233 VAL A N 1
ATOM 1895 C CA . VAL A 1 233 ? 8.587 3.408 -6.882 1.00 98.25 233 VAL A CA 1
ATOM 1896 C C . VAL A 1 233 ? 7.227 3.707 -6.236 1.00 98.25 233 VAL A C 1
ATOM 1898 O O . VAL A 1 233 ? 6.302 2.903 -6.341 1.00 98.25 233 VAL A O 1
ATOM 1901 N N . CYS A 1 234 ? 7.059 4.886 -5.632 1.00 98.50 234 CYS A N 1
ATOM 1902 C CA . CYS A 1 234 ? 5.785 5.311 -5.055 1.00 98.50 234 CYS A CA 1
ATOM 1903 C C . CYS A 1 234 ? 4.654 5.460 -6.086 1.00 98.50 234 CYS A C 1
ATOM 1905 O O . CYS A 1 234 ? 3.493 5.255 -5.738 1.00 98.50 234 CYS A O 1
ATOM 1907 N N . GLU A 1 235 ? 4.964 5.823 -7.329 1.00 97.75 235 GLU A N 1
ATOM 1908 C CA . GLU A 1 235 ? 3.988 5.854 -8.423 1.00 97.75 235 GLU A CA 1
ATOM 1909 C C . GLU A 1 235 ? 3.578 4.445 -8.879 1.00 97.75 235 GLU A C 1
ATOM 1911 O O . GLU A 1 235 ? 2.394 4.209 -9.126 1.00 97.75 235 GLU A O 1
ATOM 1916 N N . LEU A 1 236 ? 4.538 3.520 -8.970 1.00 96.81 236 LEU A N 1
ATOM 1917 C CA . LEU A 1 236 ? 4.335 2.172 -9.507 1.00 96.81 236 LEU A CA 1
ATOM 1918 C C . LEU A 1 236 ? 3.633 1.229 -8.525 1.00 96.81 236 LEU A C 1
ATOM 1920 O O . LEU A 1 236 ? 2.870 0.351 -8.937 1.00 96.81 236 LEU A O 1
ATOM 1924 N N . LEU A 1 237 ? 3.903 1.371 -7.225 1.00 97.56 237 LEU A N 1
ATOM 1925 C CA . LEU A 1 237 ? 3.359 0.458 -6.226 1.00 97.56 237 LEU A CA 1
ATOM 1926 C C . LEU A 1 237 ? 1.836 0.617 -6.065 1.00 97.56 237 LEU A C 1
ATOM 1928 O O . LEU A 1 237 ? 1.303 1.732 -6.044 1.00 97.56 237 LEU A O 1
ATOM 1932 N N . PRO A 1 238 ? 1.098 -0.496 -5.897 1.00 97.19 238 PRO A N 1
ATOM 1933 C CA . PRO A 1 238 ? -0.335 -0.435 -5.668 1.00 97.19 238 PRO A CA 1
ATOM 1934 C C . PRO A 1 238 ? -0.664 0.193 -4.309 1.00 97.19 238 PRO A C 1
ATOM 1936 O O . PRO A 1 238 ? 0.147 0.234 -3.386 1.00 97.19 238 PRO A O 1
ATOM 1939 N N . ARG A 1 239 ? -1.908 0.659 -4.159 1.00 98.00 239 ARG A N 1
ATOM 1940 C CA . ARG A 1 239 ? -2.402 1.214 -2.893 1.00 98.00 239 ARG A CA 1
A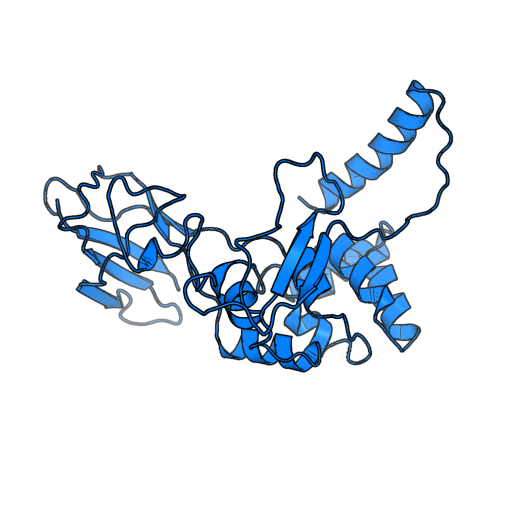TOM 1941 C C . ARG A 1 239 ? -2.560 0.128 -1.830 1.00 98.00 239 ARG A C 1
ATOM 1943 O O . ARG A 1 239 ? -3.157 -0.910 -2.117 1.00 98.00 239 ARG A O 1
ATOM 1950 N N . LEU A 1 240 ? -2.139 0.421 -0.600 1.00 98.19 240 LEU A N 1
ATOM 1951 C CA . LEU A 1 240 ? -2.398 -0.402 0.580 1.00 98.19 240 LEU A CA 1
ATOM 1952 C C . LEU A 1 240 ? -3.910 -0.517 0.803 1.00 98.19 240 LEU A C 1
ATOM 1954 O O . LEU A 1 240 ? -4.606 0.487 0.973 1.00 98.19 240 LEU A O 1
ATOM 1958 N N . GLN A 1 241 ? -4.426 -1.744 0.746 1.00 97.81 241 GLN A N 1
ATOM 1959 C CA . GLN A 1 241 ? -5.858 -2.016 0.880 1.00 97.81 241 GLN A CA 1
ATOM 1960 C C . GLN A 1 241 ? -6.238 -2.317 2.336 1.00 97.81 241 GLN A C 1
ATOM 1962 O O . GLN A 1 241 ? -5.433 -2.902 3.069 1.00 97.81 241 GLN A O 1
ATOM 1967 N N . PRO A 1 242 ? -7.464 -1.988 2.771 1.00 97.81 242 PRO A N 1
ATOM 1968 C CA . PRO A 1 242 ? -7.962 -2.471 4.049 1.00 97.81 242 PRO A CA 1
ATOM 1969 C C . PRO A 1 242 ? -8.108 -4.001 4.031 1.00 97.81 242 PRO A C 1
ATOM 1971 O O . PRO A 1 242 ? -8.443 -4.598 3.005 1.00 97.81 242 PRO A O 1
ATOM 1974 N N . ARG A 1 243 ? -7.860 -4.644 5.174 1.00 97.62 243 ARG A N 1
ATOM 1975 C CA . ARG A 1 243 ? -8.058 -6.087 5.370 1.00 97.62 243 ARG A CA 1
ATOM 1976 C C . ARG A 1 243 ? -9.405 -6.325 6.036 1.00 97.62 243 ARG A C 1
ATOM 1978 O O . ARG A 1 243 ? -9.713 -5.698 7.049 1.00 97.62 243 ARG A O 1
ATOM 1985 N N . TYR A 1 244 ? -10.194 -7.218 5.451 1.00 98.00 244 TYR A N 1
ATOM 1986 C CA . TYR A 1 244 ? -11.529 -7.557 5.928 1.00 98.00 244 TYR A CA 1
ATOM 1987 C C . TYR A 1 244 ? -11.483 -8.799 6.810 1.00 98.00 244 TYR A C 1
ATOM 1989 O O . TYR A 1 244 ? -10.874 -9.801 6.443 1.00 98.00 244 TYR A O 1
ATOM 1997 N N . TYR A 1 245 ? -12.182 -8.736 7.937 1.00 98.19 245 TYR A N 1
ATOM 1998 C CA . TYR A 1 245 ? -12.358 -9.842 8.868 1.00 98.19 245 TYR A CA 1
ATOM 1999 C C . TYR A 1 245 ? -13.839 -10.021 9.167 1.00 98.19 245 TYR A C 1
ATOM 2001 O O . TYR A 1 245 ? -14.563 -9.040 9.341 1.00 98.19 245 TYR A O 1
ATOM 2009 N N . SER A 1 246 ? -14.298 -11.266 9.241 1.00 98.25 246 SER A N 1
ATOM 2010 C CA . SER A 1 246 ? -15.649 -11.558 9.717 1.00 98.25 246 SER A CA 1
ATOM 2011 C C . SER A 1 246 ? -15.760 -11.190 11.195 1.00 98.25 246 SER A C 1
ATOM 2013 O O . SER A 1 246 ? -14.898 -11.560 11.996 1.00 98.25 246 SER A O 1
ATOM 2015 N N . ILE A 1 247 ? -16.817 -10.465 11.559 1.00 98.56 247 ILE A N 1
ATOM 2016 C CA . ILE A 1 247 ? -17.061 -10.089 12.951 1.00 98.56 247 ILE A CA 1
ATOM 2017 C C . ILE A 1 247 ? -17.461 -11.338 13.746 1.00 98.56 247 ILE A C 1
ATOM 2019 O O . ILE A 1 247 ? -18.423 -12.022 13.396 1.00 98.56 247 ILE A O 1
ATOM 2023 N N . SER A 1 248 ? -16.731 -11.629 14.828 1.00 98.06 248 SER A N 1
ATOM 2024 C CA . SER A 1 248 ? -16.939 -12.806 15.687 1.00 98.06 248 SER A CA 1
ATOM 2025 C C . SER A 1 248 ? -17.744 -12.514 16.964 1.00 98.06 248 SER A C 1
ATOM 2027 O O . SER A 1 248 ? -17.768 -13.326 17.888 1.00 98.06 248 SER A O 1
ATOM 2029 N N . SER A 1 249 ? -18.454 -11.380 17.003 1.00 98.44 249 SER A N 1
ATOM 2030 C CA . SER A 1 249 ? -19.371 -10.970 18.077 1.00 98.44 249 SER A CA 1
ATOM 2031 C C . SER A 1 249 ? -20.796 -10.721 17.580 1.00 98.44 249 SER A C 1
ATOM 2033 O O . SER A 1 249 ? -21.046 -10.514 16.396 1.00 98.44 249 SER A O 1
ATOM 2035 N N . SER A 1 250 ? -21.756 -10.710 18.510 1.00 98.50 250 SER A N 1
ATOM 2036 C CA . SER A 1 250 ? -23.130 -10.260 18.259 1.00 98.50 250 SER A CA 1
ATOM 2037 C C . SER A 1 250 ? -23.359 -8.904 18.914 1.00 98.50 250 SER A C 1
ATOM 2039 O O . SER A 1 250 ? -23.171 -8.775 20.124 1.00 98.50 250 SER A O 1
ATOM 2041 N N . SER A 1 251 ? -23.842 -7.920 18.153 1.00 97.81 251 SER A N 1
ATOM 2042 C CA . SER A 1 251 ? -24.148 -6.570 18.654 1.00 97.81 251 SER A CA 1
ATOM 2043 C C . SER A 1 251 ? -25.241 -6.548 19.727 1.00 97.81 251 SER A C 1
ATOM 2045 O O . SER A 1 251 ? -25.292 -5.627 20.537 1.00 97.81 251 SER A O 1
ATOM 2047 N N . LYS A 1 252 ? -26.076 -7.595 19.804 1.00 98.06 252 LYS A N 1
ATOM 2048 C CA . LYS A 1 252 ? -27.070 -7.771 20.878 1.00 98.06 252 LYS A CA 1
ATOM 2049 C C . LYS A 1 252 ? -26.431 -8.007 22.249 1.00 98.06 252 LYS A C 1
ATOM 2051 O O . LYS A 1 252 ? -27.044 -7.671 23.257 1.00 98.06 252 LYS A O 1
ATOM 2056 N N . LEU A 1 253 ? -25.234 -8.597 22.283 1.00 98.19 253 LEU A N 1
ATOM 2057 C CA . LEU A 1 253 ? -24.466 -8.844 23.508 1.00 98.19 253 LEU A CA 1
ATOM 2058 C C . LEU A 1 253 ? -23.313 -7.841 23.674 1.00 98.19 253 LEU A C 1
ATOM 2060 O O . LEU A 1 253 ? -23.008 -7.429 24.788 1.00 98.19 253 LEU A O 1
ATOM 2064 N N . HIS A 1 254 ? -22.708 -7.426 22.562 1.00 98.12 254 HIS A N 1
ATOM 2065 C CA . HIS A 1 254 ? -21.540 -6.550 22.493 1.00 98.12 254 HIS A CA 1
ATOM 2066 C C . HIS A 1 254 ? -21.834 -5.315 21.619 1.00 98.12 254 HIS A C 1
ATOM 2068 O O . HIS A 1 254 ? -21.276 -5.178 20.531 1.00 98.12 254 HIS A O 1
ATOM 2074 N N . PRO A 1 255 ? -22.723 -4.399 22.046 1.00 97.62 255 PRO A N 1
ATOM 2075 C CA . PRO A 1 255 ? -23.142 -3.264 21.216 1.00 97.62 255 PRO A CA 1
ATOM 2076 C C . PRO A 1 255 ? -22.035 -2.226 20.991 1.00 97.62 255 PRO A C 1
ATOM 2078 O O . PRO A 1 255 ? -22.099 -1.460 20.034 1.00 97.62 255 PRO A O 1
ATOM 2081 N N . THR A 1 256 ? -21.034 -2.180 21.874 1.00 97.75 256 THR A N 1
ATOM 2082 C CA . THR A 1 256 ? -19.935 -1.203 21.845 1.00 97.75 256 THR A CA 1
ATOM 2083 C C . THR A 1 256 ? -18.575 -1.828 21.556 1.00 97.75 256 THR A C 1
ATOM 2085 O O . THR A 1 256 ? -17.581 -1.111 21.524 1.00 97.75 256 THR A O 1
ATOM 2088 N N . THR A 1 257 ? -18.506 -3.138 21.309 1.00 98.25 257 THR A N 1
ATOM 2089 C CA . THR A 1 257 ? -17.261 -3.813 20.931 1.00 98.25 257 THR A CA 1
ATOM 2090 C C . THR A 1 257 ? -17.466 -4.711 19.719 1.00 98.25 257 THR A C 1
ATOM 2092 O O . THR A 1 257 ? -18.483 -5.391 19.596 1.00 98.25 257 THR A O 1
ATOM 2095 N N . VAL A 1 258 ? -16.494 -4.701 18.810 1.00 98.50 258 VAL A N 1
ATOM 2096 C CA . VAL A 1 258 ? -16.448 -5.567 17.626 1.00 98.50 258 VAL A CA 1
ATOM 2097 C C . VAL A 1 258 ? -15.316 -6.560 17.815 1.00 98.50 258 VAL A C 1
ATOM 2099 O O . VAL A 1 258 ? -14.189 -6.162 18.108 1.00 98.50 258 VAL A O 1
ATOM 2102 N N . HIS A 1 259 ? -15.607 -7.851 17.686 1.00 98.56 259 HIS A N 1
ATOM 2103 C CA . HIS A 1 259 ? -14.610 -8.904 17.869 1.00 98.56 259 HIS A CA 1
ATOM 2104 C C . HIS A 1 259 ? -14.112 -9.420 16.523 1.00 98.56 259 HIS A C 1
ATOM 2106 O O . HIS A 1 259 ? -14.875 -9.510 15.559 1.00 98.56 259 HIS A O 1
ATOM 2112 N N . VAL A 1 260 ? -12.833 -9.777 16.474 1.00 98.19 260 VAL A N 1
ATOM 2113 C CA . VAL A 1 260 ? -12.195 -10.442 15.340 1.00 98.19 260 VAL A CA 1
ATOM 2114 C C . VAL A 1 260 ? -11.470 -11.681 15.835 1.00 98.19 260 VAL A C 1
ATOM 2116 O O . VAL A 1 260 ? -10.767 -11.656 16.847 1.00 98.19 260 VAL A O 1
ATOM 2119 N N . THR A 1 261 ? -11.609 -12.758 15.071 1.00 97.69 261 THR A N 1
ATOM 2120 C CA . THR A 1 261 ? -10.822 -13.977 15.226 1.00 97.69 261 THR A CA 1
ATOM 2121 C C . THR A 1 261 ? -10.043 -14.213 13.941 1.00 97.69 261 THR A C 1
ATOM 2123 O O . THR A 1 261 ? -10.645 -14.371 12.880 1.00 97.69 261 THR A O 1
ATOM 2126 N N . ALA A 1 262 ? -8.715 -14.206 14.024 1.00 96.31 262 ALA A N 1
ATOM 2127 C CA . ALA A 1 262 ? -7.843 -14.287 12.855 1.00 96.31 262 ALA A CA 1
ATOM 2128 C C . ALA A 1 262 ? -6.623 -15.170 13.125 1.00 96.31 262 ALA A C 1
ATOM 2130 O O . ALA A 1 262 ? -6.148 -15.248 14.254 1.00 96.31 262 ALA A O 1
ATOM 2131 N N . VAL A 1 263 ? -6.120 -15.832 12.085 1.00 93.88 263 VAL A N 1
ATOM 2132 C CA . VAL A 1 263 ? -4.806 -16.491 12.101 1.00 93.88 263 VAL A CA 1
ATOM 2133 C C . VAL A 1 263 ? -3.770 -15.462 11.653 1.00 93.88 263 VAL A C 1
ATOM 2135 O O . VAL A 1 263 ? -4.042 -14.732 10.697 1.00 93.88 263 VAL A O 1
ATOM 2138 N N . LEU A 1 264 ? -2.644 -15.386 12.364 1.00 80.38 264 LEU A N 1
ATOM 2139 C CA . LEU A 1 264 ? -1.500 -14.545 12.000 1.00 80.38 264 LEU A CA 1
ATOM 2140 C C . LEU A 1 264 ? -0.539 -15.287 11.069 1.00 80.38 264 LEU A C 1
ATOM 2142 O O . LEU A 1 264 ? -0.377 -16.518 11.253 1.00 80.38 264 LEU A O 1
#

pLDDT: mean 95.56, std 5.76, range [61.88, 98.88]